Protein AF-A0A532F2C8-F1 (afdb_monomer)

Mean predicted aligned error: 9.11 Å

Nearest PDB structures (foldseek):
  8i9r-assembly1_LG  TM=3.199E-01  e=8.054E+00  Thermochaetoides thermophila DSM 1495

Radius of gyration: 25.63 Å; Cα contacts (8 Å, |Δi|>4): 330; chains: 1; bounding box: 56×30×81 Å

Sequence (241 aa):
MRPSARLCGYMPQCIYCKKIDVQFNGEHVIPEAFGTFGADTMILEGQVCALCNSTLGGRLDQVLARDSWESRLRSQMLAGQGGRHRRDRFRERRVEMRYEDEGRFPECRGARFMMDWQRFFPRLMDQVIVVDEIGIRQSFTLEELPQADTRLFLDRPPGSISIIGTDMAACEALRHAVIQLGARLASDLAPPRVPEAAVRGPSPMRIEGFIDEAIWRAIAKIAFNYLAHISASWVCSASEI

Solvent-accessible surface area (backbone atoms only — not comparable to full-atom values): 14280 Å² total; per-residue (Å²): 135,82,84,84,77,87,68,79,94,73,73,62,49,20,78,81,83,64,48,55,91,65,64,57,37,74,37,59,27,62,54,64,81,81,50,82,56,72,93,71,50,57,57,37,72,60,37,36,29,47,69,57,42,52,48,42,55,70,50,31,44,39,35,53,50,31,33,32,54,61,21,52,56,50,47,62,68,48,69,80,67,66,85,78,67,78,77,65,80,63,45,70,86,24,44,48,36,24,33,32,74,88,38,101,50,65,90,46,44,60,41,48,43,45,74,36,76,91,75,74,40,69,35,71,50,53,30,37,38,37,44,50,98,88,66,54,77,47,76,33,35,77,82,47,48,85,75,50,67,49,76,76,39,43,91,55,62,88,82,35,65,46,60,40,29,92,46,72,68,52,36,52,54,48,51,52,56,44,44,74,49,55,31,75,71,70,92,79,66,68,68,58,77,69,49,67,59,69,57,73,40,97,62,78,58,45,74,47,68,60,86,48,73,62,53,51,50,32,53,50,47,30,55,51,38,45,52,51,45,52,54,54,54,52,58,61,60,63,74,77,114

Secondary structure (DSSP, 8-state):
--------------TTT--SS--EEEEESS-GGG---GGG--EEEEEEEHHHHHHIIIIIHHHHHHSSHHHHHHHHHHTTS-SSSTT-----SSEEEEE-TTSS-GGGTT-EEEEETTTTEEEEPPEEEEE-TT--EEEE-TTTGGGS-GGGTTTPPTTSEEEE-SSHHHHHHHHHHHHHTT----TT-PPP---HHHHHS---EEEEE---HHHHHHHHHHHHHHHHHHHHHHHHHHTT-

Foldseek 3Di:
DDDDDPDDDDFAAAPPPRDGPAAWAWAFLQPCLVPAPVVPGQIDGSRHGPVRRCVCNVAQNCCCCAAWPNVLVSLVVCLPVDDDCLPRHHDPPFKWKAADCPWPCVLRHGFTWDQPSNNSDTATAFWKWAQDPVRDIDIAHLVRLVVDDLVSAAPDDAPRIATDDPDPVSSVSNVVSSVVSVHDYDPPPPHPPCPVCNRPNDIDMDMGGHDDPSNVVSVVSSVVSVVVSVVVVVVVVVVVD

pLDDT: mean 82.13, std 15.09, range [32.5, 97.56]

Structure (mmCIF, N/CA/C/O backbone):
data_AF-A0A532F2C8-F1
#
_entry.id   AF-A0A532F2C8-F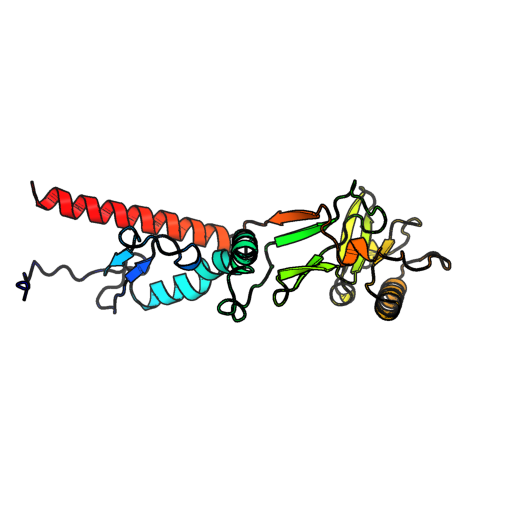1
#
loop_
_atom_site.group_PDB
_atom_site.id
_atom_site.type_symbol
_atom_site.label_atom_id
_atom_site.label_alt_id
_atom_site.label_comp_id
_atom_site.label_asym_id
_atom_site.label_entity_id
_atom_site.label_seq_id
_atom_site.pdbx_PDB_ins_code
_atom_site.Cartn_x
_atom_site.Cartn_y
_atom_site.Cartn_z
_atom_site.occupancy
_atom_site.B_iso_or_equiv
_atom_site.auth_seq_id
_atom_site.auth_comp_id
_atom_site.auth_asym_id
_atom_site.auth_atom_id
_atom_site.pdbx_PDB_model_num
ATOM 1 N N . MET A 1 1 ? -12.236 -5.032 47.663 1.00 35.69 1 MET A N 1
ATOM 2 C CA . MET A 1 1 ? -13.382 -5.657 46.967 1.00 35.69 1 MET A CA 1
ATOM 3 C C . MET A 1 1 ? -14.449 -4.592 46.793 1.00 35.69 1 MET A C 1
ATOM 5 O O . MET A 1 1 ? -14.980 -4.134 47.793 1.00 35.69 1 MET A O 1
ATOM 9 N N . ARG A 1 2 ? -14.678 -4.111 45.565 1.00 32.50 2 ARG A N 1
ATOM 10 C CA . ARG A 1 2 ? -15.779 -3.174 45.293 1.00 32.50 2 ARG A CA 1
ATOM 11 C C . ARG A 1 2 ? -17.091 -3.971 45.190 1.00 32.50 2 ARG A C 1
ATOM 13 O O . ARG A 1 2 ? -17.054 -5.062 44.619 1.00 32.50 2 ARG A O 1
ATOM 20 N N . PRO A 1 3 ? -18.212 -3.484 45.746 1.00 40.97 3 PRO A N 1
ATOM 21 C CA . PRO A 1 3 ? -19.479 -4.197 45.688 1.00 40.97 3 PRO A CA 1
ATOM 22 C C . PRO A 1 3 ? -20.023 -4.210 44.256 1.00 40.97 3 PRO A C 1
ATOM 24 O O . PRO A 1 3 ? -20.074 -3.183 43.585 1.00 40.97 3 PRO A O 1
ATOM 27 N N . SER A 1 4 ? -20.431 -5.396 43.804 1.00 42.09 4 SER A N 1
ATOM 28 C CA . SER A 1 4 ? -21.178 -5.607 42.565 1.00 42.09 4 SER A CA 1
ATOM 29 C C . SER A 1 4 ? -22.599 -5.077 42.757 1.00 42.09 4 SER A C 1
ATOM 31 O O . SER A 1 4 ? -23.451 -5.740 43.350 1.00 42.09 4 SER A O 1
ATOM 33 N N . ALA A 1 5 ? -22.846 -3.860 42.277 1.00 47.41 5 ALA A N 1
ATOM 34 C CA . ALA A 1 5 ? -24.194 -3.359 42.075 1.00 47.41 5 ALA A CA 1
ATOM 35 C C . ALA A 1 5 ? -24.816 -4.131 40.901 1.00 47.41 5 ALA A C 1
ATOM 37 O O . ALA A 1 5 ? -24.464 -3.918 39.742 1.00 47.41 5 ALA A O 1
ATOM 38 N N . ARG A 1 6 ? -25.727 -5.065 41.200 1.00 48.66 6 ARG A N 1
ATOM 39 C CA . ARG A 1 6 ? -26.644 -5.622 40.199 1.00 48.66 6 ARG A CA 1
ATOM 40 C C . ARG A 1 6 ? -27.676 -4.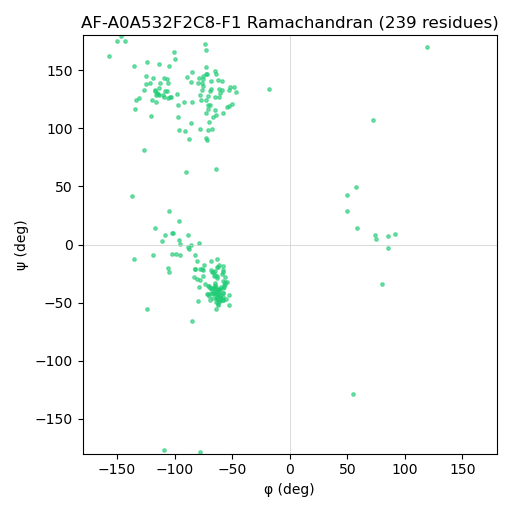547 39.872 1.00 48.66 6 ARG A C 1
ATOM 42 O O . ARG A 1 6 ? -28.685 -4.428 40.560 1.00 48.66 6 ARG A O 1
ATOM 49 N N . LEU A 1 7 ? -27.382 -3.742 38.859 1.00 48.84 7 LEU A N 1
ATOM 50 C CA . LEU A 1 7 ? -28.340 -2.824 38.256 1.00 48.84 7 LEU A CA 1
ATOM 51 C C . LEU A 1 7 ? -29.163 -3.560 37.187 1.00 48.84 7 LEU A C 1
ATOM 53 O O . LEU A 1 7 ? -28.692 -4.514 36.573 1.00 48.84 7 LEU A O 1
ATOM 57 N N . CYS A 1 8 ? -30.412 -3.113 37.058 1.00 45.56 8 CYS A N 1
ATOM 58 C CA . CYS A 1 8 ? -31.464 -3.470 36.104 1.00 45.56 8 CYS A CA 1
ATOM 59 C C . CYS A 1 8 ? -30.992 -4.184 34.820 1.00 45.56 8 CYS A C 1
ATOM 61 O O . CYS A 1 8 ? -30.050 -3.733 34.177 1.00 45.56 8 CYS A O 1
ATOM 63 N N . GLY A 1 9 ? -31.683 -5.268 34.441 1.00 53.62 9 GLY A N 1
ATOM 64 C CA . GLY A 1 9 ? -31.320 -6.227 33.386 1.00 53.62 9 GLY A CA 1
ATOM 65 C C . GLY A 1 9 ? -31.261 -5.676 31.959 1.00 53.62 9 GLY A C 1
ATOM 66 O O . GLY A 1 9 ? -32.020 -6.100 31.093 1.00 53.62 9 GLY A O 1
ATOM 67 N N . TYR A 1 10 ? -30.335 -4.761 31.696 1.00 69.25 10 TYR A N 1
ATOM 68 C CA . TYR A 1 10 ? -29.933 -4.386 30.354 1.00 69.25 10 TYR A CA 1
ATOM 69 C C . TYR A 1 10 ? -28.856 -5.366 29.894 1.00 69.25 10 TYR A C 1
ATOM 71 O O . TYR A 1 10 ? -27.713 -5.321 30.351 1.00 69.25 10 TYR A O 1
ATOM 79 N N . MET A 1 11 ? -29.228 -6.293 29.013 1.00 77.06 11 MET A N 1
ATOM 80 C CA . MET A 1 11 ? -28.236 -7.130 28.348 1.00 77.06 11 MET A CA 1
ATOM 81 C C . MET A 1 11 ? -27.446 -6.241 27.381 1.00 77.06 11 MET A C 1
ATOM 83 O O . MET A 1 11 ? -28.058 -5.653 26.485 1.00 77.06 11 MET A O 1
ATOM 87 N N . PRO A 1 12 ? -26.115 -6.116 27.534 1.00 85.56 12 PRO A N 1
ATOM 88 C CA . PRO A 1 12 ? -25.322 -5.293 26.637 1.00 85.56 12 PRO A CA 1
ATOM 89 C C . PRO A 1 12 ? -25.485 -5.793 25.199 1.00 85.56 12 PRO A C 1
ATOM 91 O O . PRO A 1 12 ? -25.415 -6.992 24.915 1.00 85.56 12 PRO A O 1
ATOM 94 N N . GLN A 1 13 ? -25.725 -4.852 24.289 1.00 93.69 13 GLN A N 1
ATOM 95 C CA . GLN A 1 13 ? -25.885 -5.106 22.865 1.00 93.69 13 GLN A CA 1
ATOM 96 C C . GLN A 1 13 ? -24.658 -4.581 22.123 1.00 93.69 13 GLN A C 1
ATOM 98 O O . GLN A 1 13 ? -24.244 -3.440 22.316 1.00 93.69 13 GLN A O 1
ATOM 103 N N . CYS A 1 14 ? -24.095 -5.392 21.228 1.00 95.56 14 CYS A N 1
ATOM 104 C CA . CYS A 1 14 ? -22.964 -4.962 20.414 1.00 95.56 14 CYS A CA 1
ATOM 105 C C . CYS A 1 14 ? -23.356 -3.814 19.471 1.00 95.56 14 CYS A C 1
ATOM 107 O O . CYS A 1 14 ? -24.254 -3.972 18.643 1.00 95.56 14 CYS A O 1
ATOM 109 N N . ILE A 1 15 ? -22.616 -2.702 19.495 1.00 95.62 15 ILE A N 1
ATOM 110 C CA . ILE A 1 15 ? -22.935 -1.508 18.689 1.00 95.62 15 ILE A CA 1
ATOM 111 C C . ILE A 1 15 ? -22.841 -1.742 17.172 1.00 95.62 15 ILE A C 1
ATOM 113 O O . ILE A 1 15 ? -23.563 -1.086 16.422 1.00 95.62 15 ILE A O 1
ATOM 117 N N . TYR A 1 16 ? -22.029 -2.709 16.730 1.00 95.69 16 TYR A N 1
ATOM 118 C CA . TYR A 1 16 ? -21.872 -3.091 15.321 1.00 95.69 16 TYR A CA 1
ATOM 119 C C . TYR A 1 16 ? -22.917 -4.103 14.839 1.00 95.69 16 TYR A C 1
ATOM 121 O O . TYR A 1 16 ? -23.741 -3.787 13.987 1.00 95.69 16 TYR A O 1
ATOM 129 N N . CYS A 1 17 ? -22.900 -5.331 15.372 1.00 96.44 17 CYS A N 1
ATOM 130 C CA . CYS A 1 17 ? -23.773 -6.406 14.884 1.00 96.44 17 CYS A CA 1
ATOM 131 C C . CYS A 1 17 ? -25.160 -6.449 15.538 1.00 96.44 17 CYS A C 1
ATOM 133 O O . CYS A 1 17 ? -25.968 -7.296 15.168 1.00 96.44 17 CYS A O 1
ATOM 135 N N . LYS A 1 18 ? -25.424 -5.587 16.530 1.00 96.06 18 LYS A N 1
ATOM 136 C CA . LYS A 1 18 ? -26.688 -5.508 17.280 1.00 96.06 18 LYS A CA 1
ATOM 137 C C . LYS A 1 18 ? -27.099 -6.805 17.995 1.00 96.06 18 LYS A C 1
ATOM 139 O O . LYS A 1 18 ? -28.230 -6.922 18.459 1.00 96.06 18 LYS A O 1
ATOM 144 N N . LYS A 1 19 ? -26.192 -7.776 18.134 1.00 95.31 19 LYS A N 1
ATOM 145 C CA . LYS A 1 19 ? -26.442 -9.008 18.894 1.00 95.31 19 LYS A CA 1
ATOM 146 C C . LYS A 1 19 ? -26.313 -8.759 20.396 1.00 95.31 19 LYS A C 1
ATOM 148 O O . LYS A 1 19 ? -25.442 -8.000 20.828 1.00 95.31 19 LYS A O 1
ATOM 153 N N . ILE A 1 20 ? -27.180 -9.427 21.145 1.00 92.88 20 ILE A N 1
ATOM 154 C CA . ILE A 1 20 ? -27.117 -9.608 22.599 1.00 92.88 20 ILE A CA 1
ATOM 155 C C . ILE A 1 20 ? -26.554 -11.005 22.900 1.00 92.88 20 ILE A C 1
ATOM 157 O O . ILE A 1 20 ? -26.488 -11.832 21.992 1.00 92.88 20 ILE A O 1
ATOM 161 N N . ASP A 1 21 ? -26.155 -11.255 24.148 1.00 91.44 21 ASP A N 1
ATOM 162 C CA . ASP A 1 21 ? -25.618 -12.552 24.604 1.00 91.44 21 ASP A CA 1
ATOM 163 C C . ASP A 1 21 ? -24.384 -13.028 23.812 1.00 91.44 21 ASP A C 1
ATOM 165 O O . ASP A 1 21 ? -24.294 -14.134 23.283 1.00 91.44 21 ASP A O 1
ATOM 169 N N . VAL A 1 22 ? -23.418 -12.123 23.673 1.00 94.12 22 VAL A N 1
ATOM 170 C CA . VAL A 1 22 ? -22.142 -12.366 22.996 1.00 94.12 22 VAL A CA 1
ATOM 171 C C . VAL A 1 22 ? -20.993 -12.044 23.940 1.00 94.12 22 VAL A C 1
ATOM 173 O O . VAL A 1 22 ? -21.139 -11.254 24.870 1.00 94.12 22 VAL A O 1
ATOM 176 N N . GLN A 1 23 ? -19.821 -12.624 23.690 1.00 95.25 23 GLN A N 1
ATOM 177 C CA . GLN A 1 23 ? -18.620 -12.262 24.436 1.00 95.25 23 GLN A CA 1
ATOM 178 C C . GLN A 1 23 ? -18.151 -10.861 24.025 1.00 95.25 23 GLN A C 1
ATOM 180 O O . GLN A 1 23 ? -17.955 -10.597 22.837 1.00 95.25 23 GLN A O 1
ATOM 185 N N . PHE A 1 24 ? -17.937 -9.984 25.003 1.00 94.50 24 PHE A N 1
ATOM 186 C CA . PHE A 1 24 ? -17.407 -8.633 24.807 1.00 94.50 24 PHE A CA 1
ATOM 187 C C . PHE A 1 24 ? -15.941 -8.534 25.234 1.00 94.50 24 PHE A C 1
ATOM 189 O O . PHE A 1 24 ? -15.476 -9.293 26.085 1.00 94.50 24 PHE A O 1
ATOM 196 N N . ASN A 1 25 ? -15.216 -7.588 24.641 1.00 93.50 25 ASN A N 1
ATOM 197 C CA . ASN A 1 25 ? -13.861 -7.203 25.029 1.00 93.50 25 ASN A CA 1
ATOM 198 C C . ASN A 1 25 ? -13.653 -5.692 24.799 1.00 93.50 25 ASN A C 1
ATOM 200 O O . ASN A 1 25 ? -14.575 -4.994 24.378 1.00 93.50 25 ASN A O 1
ATOM 204 N N . GLY A 1 26 ? -12.462 -5.181 25.124 1.00 92.56 26 GLY A N 1
ATOM 205 C CA . GLY A 1 26 ? -12.096 -3.789 24.861 1.00 92.56 26 GLY A CA 1
ATOM 206 C C . GLY A 1 26 ? -11.742 -3.574 23.391 1.00 92.56 26 GLY A C 1
ATOM 207 O O . GLY A 1 26 ? -10.862 -4.253 22.863 1.00 92.56 26 GLY A O 1
ATOM 208 N N . GLU A 1 27 ? -12.422 -2.636 22.737 1.00 95.31 27 GLU A N 1
ATOM 209 C CA . GLU A 1 27 ? -12.099 -2.176 21.382 1.00 95.31 27 GLU A CA 1
ATOM 210 C C . GLU A 1 27 ? -11.465 -0.785 21.445 1.00 95.31 27 GLU A C 1
ATOM 212 O O . GLU A 1 27 ? -12.010 0.117 22.080 1.00 95.31 27 GLU A O 1
ATOM 217 N N . HIS A 1 28 ? -10.346 -0.582 20.756 1.00 95.12 28 HIS A N 1
ATOM 218 C CA . HIS A 1 28 ? -9.721 0.734 20.695 1.00 95.12 28 HIS A CA 1
ATOM 219 C C . HIS A 1 28 ? -10.495 1.673 19.761 1.00 95.12 28 HIS A C 1
ATOM 221 O O . HIS A 1 28 ? -10.870 1.315 18.638 1.00 95.12 28 HIS A O 1
ATOM 227 N N . VAL A 1 29 ? -10.695 2.919 20.196 1.00 95.62 29 VAL A N 1
ATOM 228 C CA . VAL A 1 29 ? -11.283 3.952 19.334 1.00 95.62 29 VAL A CA 1
ATOM 229 C C . VAL A 1 29 ? -10.355 4.244 18.158 1.00 95.62 29 VAL A C 1
ATOM 231 O O . VAL A 1 29 ? -10.746 4.084 17.001 1.00 95.62 29 VAL A O 1
ATOM 234 N N . ILE A 1 30 ? -9.110 4.601 18.467 1.00 94.12 30 ILE A N 1
ATOM 235 C CA . ILE A 1 30 ? -8.025 4.774 17.502 1.00 94.12 30 ILE A CA 1
ATOM 236 C C . ILE A 1 30 ? -7.198 3.484 17.509 1.00 94.12 30 ILE A C 1
ATOM 238 O O . ILE A 1 30 ? -6.816 3.053 18.595 1.00 94.12 30 ILE A O 1
ATOM 242 N N . PRO A 1 31 ? -6.907 2.860 16.352 1.00 92.25 31 PRO A N 1
ATOM 243 C CA . PRO A 1 31 ? -6.105 1.644 16.295 1.00 92.25 31 PRO A CA 1
ATOM 244 C C . PRO A 1 31 ? -4.813 1.762 17.106 1.00 92.25 31 PRO A C 1
ATOM 246 O O . PRO A 1 31 ? -4.075 2.732 16.954 1.00 92.25 31 PRO A O 1
ATOM 249 N N . GLU A 1 32 ? -4.485 0.730 17.885 1.00 88.88 32 GLU A N 1
ATOM 250 C CA . GLU A 1 32 ? -3.244 0.666 18.680 1.00 88.88 32 GLU A CA 1
ATOM 251 C C . GLU A 1 32 ? -1.981 0.795 17.803 1.00 88.88 32 GLU A C 1
ATOM 253 O O . GLU A 1 32 ? -0.915 1.218 18.246 1.00 88.88 32 GLU A O 1
ATOM 258 N N . ALA A 1 33 ? -2.102 0.497 16.506 1.00 84.31 33 ALA A N 1
ATOM 259 C CA . ALA A 1 33 ? -1.053 0.743 15.525 1.00 84.31 33 ALA A CA 1
ATOM 260 C C . ALA A 1 33 ? -0.680 2.230 15.371 1.00 84.31 33 ALA A C 1
ATOM 262 O O . ALA A 1 33 ? 0.399 2.524 14.865 1.00 84.31 33 ALA A O 1
ATOM 263 N N . PHE A 1 34 ? -1.503 3.175 15.815 1.00 86.56 34 PHE A N 1
ATOM 264 C CA . PHE A 1 34 ? -1.121 4.588 15.883 1.00 86.56 34 PHE A CA 1
ATOM 265 C C . PHE A 1 34 ? -0.451 4.976 17.205 1.00 86.56 34 PHE A C 1
ATOM 267 O O . PHE A 1 34 ? 0.019 6.101 17.343 1.00 86.56 34 PHE A O 1
ATOM 274 N N . GLY A 1 35 ? -0.330 4.029 18.134 1.00 83.19 35 GLY A N 1
ATOM 275 C CA . GLY A 1 35 ? 0.266 4.213 19.448 1.00 83.19 35 GLY A CA 1
ATOM 276 C C . GLY A 1 35 ? -0.728 3.934 20.569 1.00 83.19 35 GLY A C 1
ATOM 277 O O . GLY A 1 35 ? -1.928 3.770 20.350 1.00 83.19 35 GLY A O 1
ATOM 278 N N . THR A 1 36 ? -0.197 3.886 21.786 1.00 82.00 36 THR A N 1
ATOM 279 C CA . THR A 1 36 ? -0.983 3.909 23.019 1.00 82.00 36 THR A CA 1
ATOM 280 C C . THR A 1 36 ? -0.815 5.275 23.669 1.00 82.00 36 THR A C 1
ATOM 282 O O . THR A 1 36 ? 0.268 5.860 23.645 1.00 82.00 36 THR A O 1
ATOM 285 N N . PHE A 1 37 ? -1.889 5.793 24.257 1.00 87.44 37 PHE A N 1
ATOM 286 C CA . PHE A 1 37 ? -1.922 7.122 24.875 1.00 87.44 37 PHE A CA 1
ATOM 287 C C . PHE A 1 37 ? -1.894 7.021 26.405 1.00 87.44 37 PHE A C 1
ATOM 289 O O . PHE A 1 37 ? -2.446 7.855 27.113 1.00 87.44 37 PHE A O 1
ATOM 296 N N . GLY A 1 38 ? -1.278 5.959 26.939 1.00 87.88 38 GLY A N 1
ATOM 297 C CA . GLY A 1 38 ? -1.260 5.688 28.375 1.00 87.88 38 GLY A CA 1
ATOM 298 C C . GLY A 1 38 ? -2.676 5.628 28.953 1.00 87.88 38 GLY A C 1
ATOM 299 O O . GLY A 1 38 ? -3.530 4.917 28.419 1.00 87.88 38 GLY A O 1
ATOM 300 N N . ALA A 1 39 ? -2.913 6.392 30.023 1.00 84.00 39 ALA A N 1
ATOM 301 C CA . ALA A 1 39 ? -4.216 6.494 30.683 1.00 84.00 39 ALA A CA 1
ATOM 302 C C . ALA A 1 39 ? -5.304 7.132 29.799 1.00 84.00 39 ALA A C 1
ATOM 304 O O . ALA A 1 39 ? -6.480 6.852 30.004 1.00 84.00 39 ALA A O 1
ATOM 305 N N . ASP A 1 40 ? -4.916 7.912 28.786 1.00 87.94 40 ASP A N 1
ATOM 306 C CA . ASP A 1 40 ? -5.834 8.600 27.870 1.00 87.94 40 ASP A CA 1
ATOM 307 C C . ASP A 1 40 ? -6.211 7.733 26.654 1.00 87.94 40 ASP A C 1
ATOM 309 O O . ASP A 1 40 ? -6.833 8.197 25.695 1.00 87.94 40 ASP A O 1
ATOM 313 N N . THR A 1 41 ? -5.823 6.452 26.653 1.00 91.19 41 THR A N 1
ATOM 314 C CA . THR A 1 41 ? -6.183 5.525 25.577 1.00 91.19 41 THR A CA 1
ATOM 315 C C . THR A 1 41 ? -7.690 5.279 25.596 1.00 91.19 41 THR A C 1
ATOM 317 O O . THR A 1 41 ? -8.216 4.602 26.476 1.00 91.19 41 THR A O 1
ATOM 320 N N . MET A 1 42 ? -8.391 5.805 24.592 1.00 94.19 42 MET A N 1
ATOM 321 C CA . MET A 1 42 ? -9.838 5.647 24.467 1.00 94.19 42 MET A CA 1
ATOM 322 C C . MET A 1 42 ? -10.200 4.216 24.057 1.00 94.19 42 MET A C 1
ATOM 324 O O . MET A 1 42 ? -9.929 3.779 22.931 1.00 94.19 42 MET A O 1
ATOM 328 N N . ILE A 1 43 ? -10.852 3.502 24.972 1.00 94.12 43 ILE A N 1
ATOM 329 C CA . ILE A 1 43 ? -11.304 2.122 24.792 1.00 94.12 43 ILE A CA 1
ATOM 330 C C . ILE A 1 43 ? -12.824 2.067 24.979 1.00 94.12 43 ILE A C 1
ATOM 332 O O . ILE A 1 43 ? -13.395 2.715 25.856 1.00 94.12 43 ILE A O 1
ATOM 336 N N . LEU A 1 44 ? -13.491 1.295 24.127 1.00 93.75 44 LEU A N 1
ATOM 337 C CA . LEU A 1 44 ? -14.892 0.921 24.268 1.00 93.75 44 LEU A CA 1
ATOM 338 C C . LEU A 1 44 ? -14.977 -0.386 25.060 1.00 93.75 44 LEU A C 1
ATOM 340 O O . LEU A 1 44 ? -14.813 -1.474 24.502 1.00 93.75 44 LEU A O 1
ATOM 344 N N . GLU A 1 45 ? -15.228 -0.288 26.363 1.00 92.25 45 GLU A N 1
ATOM 345 C CA . GLU A 1 45 ? -15.361 -1.453 27.240 1.00 92.25 45 GLU A CA 1
ATOM 346 C C . GLU A 1 45 ? -16.787 -2.016 27.199 1.00 92.25 45 GLU A C 1
ATOM 348 O O . GLU A 1 45 ? -17.758 -1.317 27.479 1.00 92.25 45 GLU A O 1
ATOM 353 N N . GLY A 1 46 ? -16.936 -3.294 26.836 1.00 90.69 46 GLY A N 1
ATOM 354 C CA . GLY A 1 46 ? -18.235 -3.975 26.908 1.00 90.69 46 GLY A CA 1
ATOM 355 C C . GLY A 1 46 ? -19.252 -3.577 25.829 1.00 90.69 46 GLY A C 1
ATOM 356 O O . GLY A 1 46 ? -20.402 -3.998 25.901 1.00 90.69 46 GLY A O 1
ATOM 357 N N . GLN A 1 47 ? -18.856 -2.786 24.824 1.00 93.62 47 GLN A N 1
ATOM 358 C CA . GLN A 1 47 ? -19.759 -2.288 23.771 1.00 93.62 47 GLN A CA 1
ATOM 359 C C . GLN A 1 47 ? -19.596 -2.998 22.425 1.00 93.62 47 GLN A C 1
ATOM 361 O O . GLN A 1 47 ? -20.510 -3.007 21.595 1.00 93.62 47 GLN A O 1
ATOM 366 N N . VAL A 1 48 ? -18.427 -3.593 22.187 1.00 95.31 48 VAL A N 1
ATOM 367 C CA . VAL A 1 48 ? -18.095 -4.298 20.948 1.00 95.31 48 VAL A CA 1
ATOM 368 C C . VAL A 1 48 ? -17.858 -5.766 21.277 1.00 95.31 48 VAL A C 1
ATOM 370 O O . VAL A 1 48 ? -17.105 -6.099 22.191 1.00 95.31 48 VAL A O 1
ATOM 373 N N . CYS A 1 49 ? -18.529 -6.665 20.557 1.00 96.81 49 CYS A N 1
ATOM 374 C CA . CYS A 1 49 ? -18.312 -8.092 20.760 1.00 96.81 49 CYS A CA 1
ATOM 375 C C . CYS A 1 49 ? -16.956 -8.530 20.191 1.00 96.81 49 CYS A C 1
ATOM 377 O O . CYS A 1 49 ? -16.473 -7.969 19.205 1.00 96.81 49 CYS A O 1
ATOM 379 N N . ALA A 1 50 ? -16.379 -9.587 20.762 1.00 96.62 50 ALA A N 1
ATOM 380 C CA . ALA A 1 50 ? -15.061 -10.100 20.398 1.00 96.62 50 ALA A CA 1
ATOM 381 C C . ALA A 1 50 ? -14.949 -10.461 18.904 1.00 96.62 50 ALA A C 1
ATOM 383 O O . ALA A 1 50 ? -13.907 -10.241 18.288 1.00 96.62 50 ALA A O 1
ATOM 384 N N . LEU A 1 51 ? -16.034 -10.957 18.293 1.00 96.94 51 LEU A N 1
ATOM 385 C CA . LEU A 1 51 ? -16.080 -11.268 16.861 1.00 96.94 51 LEU A CA 1
ATOM 386 C C . LEU A 1 51 ? -15.983 -10.005 15.988 1.00 96.94 51 LEU A C 1
ATOM 388 O O . LEU A 1 51 ? -15.228 -9.981 15.012 1.00 96.94 51 LEU A O 1
ATOM 392 N N . CYS A 1 52 ? -16.742 -8.958 16.329 1.00 96.56 52 CYS A N 1
ATOM 393 C CA . CYS A 1 52 ? -16.671 -7.680 15.624 1.00 96.56 52 CYS A CA 1
ATOM 394 C C . CYS A 1 52 ? -15.292 -7.049 15.811 1.00 96.56 52 CYS A C 1
ATOM 396 O O . CYS A 1 52 ? -14.665 -6.735 14.807 1.00 96.56 52 CYS A O 1
ATOM 398 N N . ASN A 1 53 ? -14.791 -6.959 17.046 1.00 95.81 53 ASN A N 1
ATOM 399 C CA . ASN A 1 53 ? -13.451 -6.447 17.350 1.00 95.81 53 ASN A CA 1
ATOM 400 C C . ASN A 1 53 ? -12.375 -7.168 16.517 1.00 95.81 53 ASN A C 1
ATOM 402 O O . ASN A 1 53 ? -11.648 -6.539 15.751 1.00 95.81 53 ASN A O 1
ATOM 406 N N . SER A 1 54 ? -12.361 -8.506 16.534 1.00 94.50 54 SER A N 1
ATOM 407 C CA . SER A 1 54 ? -11.417 -9.296 15.732 1.00 94.50 54 SER A CA 1
ATOM 408 C C . SER A 1 54 ? -11.506 -8.987 14.231 1.00 94.50 54 SER A C 1
ATOM 410 O O . SER A 1 54 ? -10.483 -8.921 13.548 1.00 94.50 54 SER A O 1
ATOM 412 N N . THR A 1 55 ? -12.712 -8.738 13.714 1.00 94.56 55 THR A N 1
ATOM 413 C CA . THR A 1 55 ? -12.918 -8.353 12.310 1.00 94.56 55 THR A CA 1
ATOM 414 C C . THR A 1 55 ? -12.397 -6.944 12.019 1.00 94.56 55 THR A C 1
ATOM 416 O O . THR A 1 55 ? -11.737 -6.743 10.998 1.00 94.56 55 THR A O 1
ATOM 419 N N . LEU A 1 56 ? -12.674 -5.975 12.898 1.00 94.25 56 LEU A N 1
ATOM 420 C CA . LEU A 1 56 ? -12.212 -4.591 12.768 1.00 94.25 56 LEU A CA 1
ATOM 421 C C . LEU A 1 56 ? -10.679 -4.542 12.803 1.00 94.25 56 LEU A C 1
ATOM 423 O O . LEU A 1 56 ? -10.065 -4.070 11.846 1.00 94.25 56 LEU A O 1
ATOM 427 N N . GLY A 1 57 ? -10.068 -5.147 13.823 1.00 91.06 57 GLY A N 1
ATOM 428 C CA . GLY A 1 57 ? -8.617 -5.226 13.978 1.00 91.06 57 GLY A CA 1
ATOM 429 C C . GLY A 1 57 ? -7.933 -6.030 12.868 1.00 91.06 57 GLY A C 1
ATOM 430 O O . GLY A 1 57 ? -6.879 -5.652 12.360 1.00 91.06 57 GLY A O 1
ATOM 431 N N . GLY A 1 58 ? -8.537 -7.144 12.448 1.00 88.56 58 GLY A N 1
ATOM 432 C CA . GLY A 1 58 ? -7.976 -8.042 11.439 1.00 88.56 58 GLY A CA 1
ATOM 433 C C . GLY A 1 58 ? -8.066 -7.526 10.003 1.00 88.56 58 GLY A C 1
ATOM 434 O O . GLY A 1 58 ? -7.301 -7.984 9.155 1.00 88.56 58 GLY A O 1
ATOM 435 N N . ARG A 1 59 ? -8.990 -6.601 9.712 1.00 89.88 59 ARG A N 1
ATOM 436 C CA . ARG A 1 59 ? -9.245 -6.123 8.343 1.00 89.88 59 ARG A CA 1
ATOM 437 C C . ARG A 1 59 ? -9.121 -4.616 8.198 1.00 89.88 59 ARG A C 1
ATOM 439 O O . ARG A 1 59 ? -8.371 -4.182 7.336 1.00 89.88 59 ARG A O 1
ATOM 446 N N . LEU A 1 60 ? -9.856 -3.832 8.983 1.00 92.12 60 LEU A N 1
ATOM 447 C CA . LEU A 1 60 ? -9.931 -2.380 8.790 1.00 92.12 60 LEU A CA 1
ATOM 448 C C . LEU A 1 60 ? -8.710 -1.674 9.372 1.00 92.12 60 LEU A C 1
ATOM 450 O O . LEU A 1 60 ? -8.052 -0.913 8.670 1.00 92.12 60 LEU A O 1
ATOM 454 N N . ASP A 1 61 ? -8.348 -1.989 10.612 1.00 91.62 61 ASP A N 1
ATOM 455 C CA . ASP A 1 61 ? -7.207 -1.347 11.266 1.00 91.62 61 ASP A CA 1
ATOM 456 C C . ASP A 1 61 ? -5.891 -1.702 10.553 1.00 91.62 61 ASP A C 1
ATOM 458 O O . ASP A 1 61 ? -4.998 -0.866 10.427 1.00 91.62 61 ASP A O 1
ATOM 462 N N . GLN A 1 62 ? -5.787 -2.918 9.999 1.00 89.69 62 GLN A N 1
ATOM 463 C CA . GLN A 1 62 ? -4.629 -3.331 9.200 1.00 89.69 62 GLN A CA 1
ATOM 464 C C . GLN A 1 62 ? -4.447 -2.522 7.917 1.00 89.69 62 GLN A C 1
ATOM 466 O O 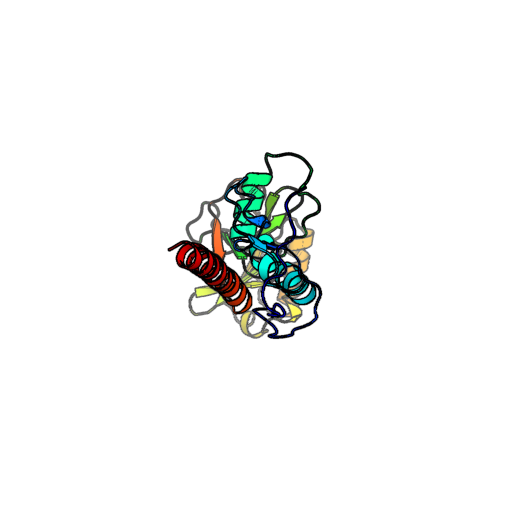. GLN A 1 62 ? -3.306 -2.370 7.486 1.00 89.69 62 GLN A O 1
ATOM 471 N N . VAL A 1 63 ? -5.522 -1.998 7.320 1.00 90.69 63 VAL A N 1
ATOM 472 C CA . VAL A 1 63 ? -5.409 -1.161 6.117 1.00 90.69 63 VAL A CA 1
ATOM 473 C C . VAL A 1 63 ? -4.619 0.102 6.441 1.00 90.69 63 VAL A C 1
ATOM 475 O O . VAL A 1 63 ? -3.657 0.406 5.750 1.00 90.69 63 VAL A O 1
ATOM 478 N N . LEU A 1 64 ? -4.944 0.774 7.543 1.00 88.38 64 LEU A N 1
ATOM 479 C CA . LEU A 1 64 ? -4.227 1.975 7.977 1.00 88.38 64 LEU A CA 1
ATOM 480 C C . LEU A 1 64 ? -2.838 1.668 8.559 1.00 88.38 64 LEU A C 1
ATOM 482 O O . LEU A 1 64 ? -1.899 2.451 8.427 1.00 88.38 64 LEU A O 1
ATOM 486 N N . ALA A 1 65 ? -2.699 0.524 9.229 1.00 86.50 65 ALA A N 1
ATOM 487 C CA . ALA A 1 65 ? -1.464 0.163 9.916 1.00 86.50 65 ALA A CA 1
ATOM 488 C C . ALA A 1 65 ? -0.380 -0.404 8.991 1.00 86.50 65 ALA A C 1
ATOM 490 O O . ALA A 1 65 ? 0.806 -0.304 9.320 1.00 86.50 65 ALA A O 1
ATOM 491 N N . ARG A 1 66 ? -0.772 -1.075 7.896 1.00 84.19 66 ARG A N 1
ATOM 492 C CA . ARG A 1 66 ? 0.145 -1.837 7.032 1.00 84.19 66 ARG A CA 1
ATOM 493 C C . ARG A 1 66 ? -0.034 -1.637 5.523 1.00 84.19 66 ARG A C 1
ATOM 495 O O . ARG A 1 66 ? 0.826 -2.118 4.784 1.00 84.19 66 ARG A O 1
ATOM 502 N N . ASP A 1 67 ? -1.118 -1.011 5.067 1.00 85.00 67 ASP A N 1
ATOM 503 C CA . ASP A 1 67 ? -1.486 -0.904 3.645 1.00 85.00 67 ASP A CA 1
ATOM 504 C C . ASP A 1 67 ? -1.975 0.505 3.266 1.00 85.00 67 ASP A C 1
ATOM 506 O O . ASP A 1 67 ? -2.964 0.682 2.546 1.00 85.00 67 ASP A O 1
ATOM 510 N N . SER A 1 68 ? -1.276 1.514 3.795 1.00 85.94 68 SER A N 1
ATOM 511 C CA . SER A 1 68 ? -1.513 2.931 3.524 1.00 85.94 68 SER A CA 1
ATOM 512 C C . SER A 1 68 ? -0.230 3.769 3.618 1.00 85.94 68 SER A C 1
ATOM 514 O O . SER A 1 68 ? 0.843 3.292 4.002 1.00 85.94 68 SER A O 1
ATOM 516 N N . TRP A 1 69 ? -0.343 5.054 3.284 1.00 83.44 69 TRP A N 1
ATOM 517 C CA . TRP A 1 69 ? 0.742 6.025 3.426 1.00 83.44 69 TRP A CA 1
ATOM 518 C C . TRP A 1 69 ? 1.188 6.198 4.886 1.00 83.44 69 TRP A C 1
ATOM 520 O O . TRP A 1 69 ? 2.385 6.233 5.180 1.00 83.44 69 TRP A O 1
ATOM 530 N N . GLU A 1 70 ? 0.241 6.228 5.822 1.00 82.12 70 GLU A N 1
ATOM 531 C CA . GLU A 1 70 ? 0.508 6.328 7.258 1.00 82.12 70 GLU A CA 1
ATOM 532 C C . GLU A 1 70 ? 1.355 5.151 7.750 1.00 82.12 70 GLU A C 1
ATOM 534 O O . GLU A 1 70 ? 2.256 5.330 8.572 1.00 82.12 70 GLU A O 1
ATOM 539 N N . SER A 1 71 ? 1.125 3.958 7.190 1.00 79.56 71 SER A N 1
ATOM 540 C CA . SER A 1 71 ? 1.924 2.765 7.481 1.00 79.56 71 SER A CA 1
ATOM 541 C C . SER A 1 71 ? 3.405 2.993 7.169 1.00 79.56 71 SER A C 1
ATOM 543 O O . SER A 1 71 ? 4.284 2.620 7.951 1.00 79.56 71 SER A O 1
ATOM 545 N N . ARG A 1 72 ? 3.692 3.654 6.042 1.00 77.44 72 ARG A N 1
ATOM 546 C 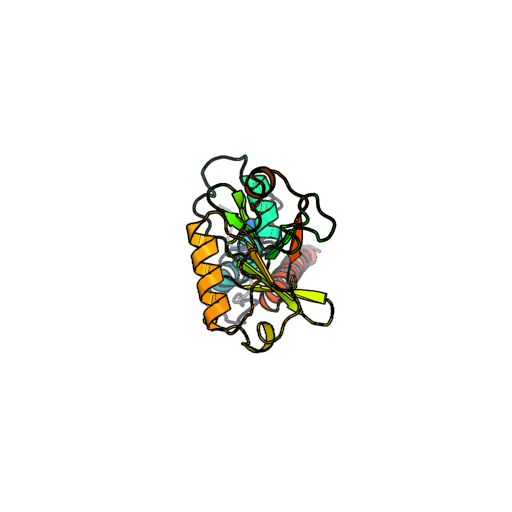CA . ARG A 1 72 ? 5.052 3.989 5.623 1.00 77.44 72 ARG A CA 1
ATOM 547 C C . ARG A 1 72 ? 5.674 5.049 6.529 1.00 77.44 72 ARG A C 1
ATOM 549 O O . ARG A 1 72 ? 6.796 4.841 6.989 1.00 77.44 72 ARG A O 1
ATOM 556 N N . LEU A 1 73 ? 4.968 6.139 6.830 1.00 79.06 73 LEU A N 1
ATOM 557 C CA . LEU A 1 73 ? 5.462 7.164 7.762 1.00 79.06 73 LEU A CA 1
ATOM 558 C C . LEU A 1 73 ? 5.821 6.551 9.119 1.00 79.06 73 LEU A C 1
ATOM 560 O O . LEU A 1 73 ? 6.925 6.746 9.629 1.00 79.06 73 LEU A O 1
ATOM 564 N N . ARG A 1 74 ? 4.925 5.718 9.656 1.00 76.50 74 ARG A N 1
ATOM 565 C CA . ARG A 1 74 ? 5.165 4.959 10.883 1.00 76.50 74 ARG A CA 1
ATOM 566 C C . ARG A 1 74 ? 6.401 4.074 10.755 1.00 76.50 74 ARG A C 1
ATOM 568 O O . ARG A 1 74 ? 7.233 4.059 11.654 1.00 76.50 74 ARG A O 1
ATOM 575 N N . SER A 1 75 ? 6.557 3.355 9.647 1.00 73.44 75 SER A N 1
ATOM 576 C CA . SER A 1 75 ? 7.717 2.484 9.445 1.00 73.44 75 SER A CA 1
ATOM 577 C C . SER A 1 75 ? 9.050 3.239 9.467 1.00 73.44 75 SER A C 1
ATOM 579 O O . SER A 1 75 ? 10.004 2.756 10.069 1.00 73.44 75 SER A O 1
ATOM 581 N N . GLN A 1 76 ? 9.103 4.449 8.901 1.00 72.50 76 GLN A N 1
ATOM 582 C CA . GLN A 1 76 ? 10.297 5.296 8.919 1.00 72.50 76 GLN A CA 1
ATOM 583 C C . GLN A 1 76 ? 10.627 5.769 10.337 1.00 72.50 76 GLN A C 1
ATOM 585 O O . GLN A 1 76 ? 11.784 5.719 10.747 1.00 72.50 76 GLN A O 1
ATOM 590 N N . MET A 1 77 ? 9.611 6.156 11.115 1.00 72.31 77 MET A N 1
ATOM 591 C CA . MET A 1 77 ? 9.788 6.520 12.525 1.00 72.31 77 MET A CA 1
ATOM 592 C C . MET A 1 77 ? 10.256 5.327 13.376 1.00 72.31 77 MET A C 1
ATOM 594 O O . MET A 1 77 ? 11.076 5.486 14.278 1.00 72.31 77 MET A O 1
ATOM 598 N N . LEU A 1 78 ? 9.771 4.118 13.072 1.00 68.31 78 LEU A N 1
ATOM 599 C CA . LEU A 1 78 ? 10.114 2.891 13.799 1.00 68.31 78 LEU A CA 1
ATOM 600 C C . LEU A 1 78 ? 11.439 2.253 13.354 1.00 68.31 78 LEU A C 1
ATOM 602 O O . LEU A 1 78 ? 12.027 1.494 14.127 1.00 68.31 78 LEU A O 1
ATOM 606 N N . ALA A 1 79 ? 11.938 2.548 12.149 1.00 63.69 79 ALA A N 1
ATOM 607 C CA . ALA A 1 79 ? 13.183 1.987 11.615 1.00 63.69 79 ALA A CA 1
ATOM 608 C C . ALA A 1 79 ? 14.409 2.295 12.502 1.00 63.69 79 ALA A C 1
ATOM 610 O O . ALA A 1 79 ? 15.357 1.510 12.534 1.00 63.69 79 ALA A O 1
ATOM 611 N N . GLY A 1 80 ? 14.363 3.379 13.287 1.00 60.50 80 GLY A N 1
ATOM 612 C CA . GLY A 1 80 ? 15.389 3.728 14.275 1.00 60.50 80 GLY A CA 1
ATOM 613 C C . GLY A 1 80 ? 15.274 3.019 15.635 1.00 60.50 80 GLY A C 1
ATOM 614 O O . GLY A 1 80 ? 16.192 3.127 16.440 1.00 60.50 80 GLY A O 1
ATOM 615 N N . GLN A 1 81 ? 14.183 2.293 15.917 1.00 59.47 81 GLN A N 1
ATOM 616 C CA . GLN A 1 81 ? 13.855 1.806 17.272 1.00 59.47 81 GLN A CA 1
ATOM 617 C C . GLN A 1 81 ? 14.164 0.319 17.540 1.00 59.47 81 GLN A C 1
ATOM 619 O O . GLN A 1 81 ? 13.798 -0.207 18.586 1.00 59.47 81 GLN A O 1
ATOM 624 N N . GLY A 1 82 ? 14.879 -0.368 16.643 1.00 48.91 82 GLY A N 1
ATOM 625 C CA . GLY A 1 82 ? 15.449 -1.692 16.922 1.00 48.91 82 GLY A CA 1
ATOM 626 C C . GLY A 1 82 ? 14.445 -2.861 16.992 1.00 48.91 82 GLY A C 1
ATOM 627 O O . GLY A 1 82 ? 13.742 -3.095 17.970 1.00 48.91 82 GLY A O 1
ATOM 628 N N . GLY A 1 83 ? 14.465 -3.711 15.963 1.00 50.97 83 GLY A N 1
ATOM 629 C CA . GLY A 1 83 ? 14.239 -5.161 16.083 1.00 50.97 83 GLY A CA 1
ATOM 630 C C . GLY A 1 83 ? 12.806 -5.708 16.198 1.00 50.97 83 GLY A C 1
ATOM 631 O O . GLY A 1 83 ? 12.559 -6.784 15.653 1.00 50.97 83 GLY A O 1
ATOM 632 N N . ARG A 1 84 ? 11.844 -5.033 16.844 1.00 50.53 84 ARG A N 1
ATOM 633 C CA . ARG A 1 84 ? 10.508 -5.638 17.089 1.00 50.53 84 ARG A CA 1
ATOM 634 C C . ARG A 1 84 ? 9.518 -5.554 15.921 1.00 50.53 84 ARG A C 1
ATOM 636 O O . ARG A 1 84 ? 8.636 -6.403 15.832 1.00 50.53 84 ARG A O 1
ATOM 643 N N . HIS A 1 85 ? 9.707 -4.627 14.983 1.00 53.38 85 HIS A N 1
ATOM 644 C CA . HIS A 1 85 ? 8.773 -4.404 13.865 1.00 53.38 85 HIS A CA 1
ATOM 645 C C . HIS A 1 85 ? 9.140 -5.132 12.562 1.00 53.38 85 HIS A C 1
ATOM 647 O O . HIS A 1 85 ? 8.391 -5.079 11.593 1.00 53.38 85 HIS A O 1
ATOM 653 N N . ARG A 1 86 ? 10.242 -5.901 12.537 1.00 51.53 86 ARG A N 1
ATOM 654 C CA . ARG A 1 86 ? 10.671 -6.687 11.357 1.00 51.53 86 ARG A CA 1
ATOM 655 C C . ARG A 1 86 ? 9.690 -7.789 10.927 1.00 51.53 86 ARG A C 1
ATOM 657 O O . ARG A 1 86 ? 9.873 -8.371 9.864 1.00 51.53 86 ARG A O 1
ATOM 664 N N . ARG A 1 87 ? 8.690 -8.123 11.753 1.00 54.62 87 ARG A N 1
ATOM 665 C CA . ARG A 1 87 ? 7.678 -9.153 11.442 1.00 54.62 87 ARG A CA 1
ATOM 666 C C . ARG A 1 87 ? 6.392 -8.583 10.846 1.00 54.62 87 ARG A C 1
ATOM 668 O O . ARG A 1 87 ? 5.541 -9.365 10.418 1.00 54.62 87 ARG A O 1
ATOM 675 N N . ASP A 1 88 ? 6.227 -7.261 10.836 1.00 62.16 88 ASP A N 1
ATOM 676 C CA . ASP A 1 88 ? 5.052 -6.643 10.235 1.00 62.16 88 ASP A CA 1
ATOM 677 C C . ASP A 1 88 ? 5.126 -6.790 8.710 1.00 62.16 88 ASP A C 1
ATOM 679 O O . ASP A 1 88 ? 6.073 -6.354 8.058 1.00 62.16 88 ASP A O 1
ATOM 683 N N . ARG A 1 89 ? 4.126 -7.468 8.138 1.00 65.50 89 ARG A N 1
ATOM 684 C CA . ARG A 1 89 ? 3.990 -7.642 6.689 1.00 65.50 89 ARG A CA 1
ATOM 685 C C . ARG A 1 89 ? 3.221 -6.458 6.123 1.00 65.50 89 ARG A C 1
ATOM 687 O O . ARG A 1 89 ? 1.993 -6.489 6.080 1.00 65.50 89 ARG A O 1
ATOM 694 N N . PHE A 1 90 ? 3.951 -5.428 5.725 1.00 69.56 90 PHE A N 1
ATOM 695 C CA . PHE A 1 90 ? 3.400 -4.303 4.983 1.00 69.56 90 PHE A CA 1
ATOM 696 C C . PHE A 1 90 ? 3.075 -4.715 3.543 1.00 69.56 90 PHE A C 1
ATOM 698 O O . PHE A 1 90 ? 3.741 -5.574 2.959 1.00 69.56 90 PHE A O 1
ATOM 705 N N . ARG A 1 91 ? 2.021 -4.131 2.976 1.00 69.44 91 ARG A N 1
ATOM 706 C CA . ARG A 1 91 ? 1.624 -4.314 1.575 1.00 69.44 91 ARG A CA 1
ATOM 707 C C . ARG A 1 91 ? 1.323 -2.927 1.032 1.00 69.44 91 ARG A C 1
ATOM 709 O O . ARG A 1 91 ? 0.420 -2.306 1.543 1.00 69.44 91 ARG A O 1
ATOM 716 N N . GLU A 1 92 ? 2.058 -2.420 0.049 1.00 67.50 92 GLU A N 1
ATOM 717 C CA . GLU A 1 92 ? 1.828 -1.063 -0.489 1.00 67.50 92 GLU A CA 1
ATOM 718 C C . GLU A 1 92 ? 0.837 -1.102 -1.653 1.00 67.50 92 GLU A C 1
ATOM 720 O O . GLU A 1 92 ? 1.194 -0.796 -2.784 1.00 67.50 92 GLU A O 1
ATOM 725 N N . ARG A 1 93 ? -0.414 -1.518 -1.425 1.00 79.19 93 ARG A N 1
ATOM 726 C CA . ARG A 1 93 ? -1.400 -1.509 -2.525 1.00 79.19 93 ARG A CA 1
ATOM 727 C C . ARG A 1 93 ? -1.939 -0.110 -2.801 1.00 79.19 93 ARG A C 1
ATOM 729 O O . ARG A 1 93 ? -2.472 0.129 -3.877 1.00 79.19 93 ARG A O 1
ATOM 736 N N . ARG A 1 94 ? -1.822 0.792 -1.824 1.00 85.19 94 ARG A N 1
ATOM 737 C CA . ARG A 1 94 ? -2.382 2.153 -1.849 1.00 85.19 94 ARG A CA 1
ATOM 738 C C . ARG A 1 94 ? -1.329 3.253 -1.806 1.00 85.19 94 ARG A C 1
ATOM 740 O O . ARG A 1 94 ? -1.668 4.397 -1.523 1.00 85.19 94 ARG A O 1
ATOM 747 N N . VAL A 1 95 ? -0.066 2.914 -2.040 1.00 87.12 95 VAL A N 1
ATOM 748 C CA . VAL A 1 95 ? 1.026 3.885 -2.091 1.00 87.12 95 VAL A CA 1
ATOM 749 C C . VAL A 1 95 ? 1.816 3.630 -3.355 1.00 87.12 95 VAL A C 1
ATOM 751 O O . VAL A 1 95 ? 2.290 2.520 -3.581 1.00 87.12 95 VAL A O 1
ATOM 754 N N . GLU A 1 96 ? 1.980 4.668 -4.156 1.00 88.38 96 GLU A N 1
ATOM 755 C CA . GLU A 1 96 ? 2.846 4.647 -5.315 1.00 88.38 96 GLU A CA 1
ATOM 756 C C . GLU A 1 96 ? 3.976 5.657 -5.135 1.00 88.38 96 GLU A C 1
ATOM 758 O O . GLU A 1 96 ? 3.764 6.803 -4.751 1.00 88.38 96 GLU A O 1
ATOM 763 N N . MET A 1 97 ? 5.202 5.217 -5.401 1.00 88.88 97 MET A N 1
ATOM 764 C CA . MET A 1 97 ? 6.388 6.061 -5.375 1.00 88.88 97 MET A CA 1
ATOM 765 C C . MET A 1 97 ? 6.966 6.149 -6.771 1.00 88.88 97 MET A C 1
ATOM 767 O O . MET A 1 97 ? 7.217 5.110 -7.384 1.00 88.88 97 MET A O 1
ATOM 771 N N . ARG A 1 98 ? 7.244 7.362 -7.240 1.00 90.31 98 ARG A N 1
ATOM 772 C CA . ARG A 1 98 ? 7.888 7.598 -8.532 1.00 90.31 98 ARG A CA 1
ATOM 773 C C . ARG A 1 98 ? 8.988 8.645 -8.414 1.00 90.31 98 ARG A C 1
ATOM 775 O O . ARG A 1 98 ? 8.915 9.527 -7.558 1.00 90.31 98 ARG A O 1
ATOM 782 N N . TYR A 1 99 ? 9.989 8.588 -9.289 1.00 88.81 99 TYR A N 1
ATOM 783 C CA . TYR A 1 99 ? 10.858 9.751 -9.485 1.00 88.81 99 TYR A CA 1
ATOM 784 C C . TYR A 1 99 ? 10.051 10.931 -10.011 1.00 88.81 99 TYR A C 1
ATOM 786 O O . TYR A 1 99 ? 9.178 10.766 -10.866 1.00 88.81 99 TYR A O 1
ATOM 794 N N . GLU A 1 100 ? 10.393 12.122 -9.531 1.00 83.56 100 GLU A N 1
ATOM 795 C CA . GLU A 1 100 ? 9.850 13.362 -10.069 1.00 83.56 100 GLU A CA 1
ATOM 796 C C . GLU A 1 100 ? 10.266 13.584 -11.522 1.00 83.56 100 GLU A C 1
ATOM 798 O O . GLU A 1 100 ? 11.378 13.242 -11.938 1.00 83.56 100 GLU A O 1
ATOM 803 N N . ASP A 1 101 ? 9.372 14.209 -12.289 1.00 73.88 101 ASP A N 1
ATOM 804 C CA . ASP A 1 101 ? 9.630 14.476 -13.696 1.00 73.88 101 ASP A CA 1
ATOM 805 C C . ASP A 1 101 ? 10.779 15.474 -13.898 1.00 73.88 101 ASP A C 1
ATOM 807 O O . ASP A 1 101 ? 11.622 15.296 -14.775 1.00 73.88 101 ASP A O 1
ATOM 811 N N . GLU A 1 102 ? 10.899 16.478 -13.039 1.00 74.81 102 GLU A N 1
ATOM 812 C CA . GLU A 1 102 ? 11.961 17.493 -13.107 1.00 74.81 102 GLU A CA 1
ATOM 813 C C . GLU A 1 102 ? 13.145 17.170 -12.179 1.00 74.81 102 GLU A C 1
ATOM 815 O O . GLU A 1 102 ? 13.931 18.040 -11.810 1.00 74.81 102 GLU A O 1
ATOM 820 N N . GLY A 1 103 ? 13.274 15.898 -11.792 1.00 70.00 103 GLY A N 1
ATOM 821 C CA . GLY A 1 103 ? 14.247 15.446 -10.809 1.00 70.00 103 GLY A CA 1
ATOM 822 C C . GLY A 1 103 ? 15.698 15.409 -11.299 1.00 70.00 103 GLY A C 1
ATOM 823 O O . GLY A 1 103 ? 16.021 15.530 -12.480 1.00 70.00 103 GLY A O 1
ATOM 824 N N . ARG A 1 104 ? 16.595 15.139 -10.344 1.00 77.56 104 ARG A N 1
ATOM 825 C CA . ARG A 1 104 ? 18.056 15.024 -10.528 1.00 77.56 104 ARG A CA 1
ATOM 826 C C . ARG A 1 104 ? 18.493 13.963 -11.553 1.00 77.56 104 ARG A C 1
ATOM 828 O O . ARG A 1 104 ? 19.632 14.014 -12.006 1.00 77.56 104 ARG A O 1
ATOM 835 N N . PHE A 1 105 ? 17.621 13.012 -11.885 1.00 81.62 105 PHE A N 1
ATOM 836 C CA . PHE A 1 105 ? 17.907 11.869 -12.757 1.00 81.62 105 PHE A CA 1
ATOM 837 C C . PHE A 1 105 ? 16.881 11.790 -13.902 1.00 81.62 105 PHE A C 1
ATOM 839 O O . PHE A 1 105 ? 15.911 11.033 -13.798 1.00 81.62 105 PHE A O 1
ATOM 846 N N . PRO A 1 106 ? 17.051 12.580 -14.980 1.00 80.81 106 PRO A N 1
ATOM 847 C CA . PRO A 1 106 ? 16.123 12.620 -16.114 1.00 80.81 106 PRO A CA 1
ATOM 848 C C . PRO A 1 106 ? 15.855 11.252 -16.759 1.00 80.81 106 PRO A C 1
ATOM 850 O O . PRO A 1 106 ? 14.751 10.986 -17.224 1.00 80.81 106 PRO A O 1
ATOM 853 N N . GLU A 1 107 ? 16.847 10.368 -16.757 1.00 80.06 107 GLU A N 1
ATOM 854 C CA . GLU A 1 107 ? 16.785 9.003 -17.278 1.00 80.06 107 GLU A CA 1
ATOM 855 C C . GLU A 1 107 ? 15.877 8.075 -16.458 1.00 80.06 107 GLU A C 1
ATOM 857 O O . GLU A 1 107 ? 15.383 7.079 -16.980 1.00 80.06 107 GLU A O 1
ATOM 862 N N . CYS A 1 108 ? 15.623 8.414 -15.191 1.00 84.75 108 CYS A N 1
ATOM 863 C CA . CYS A 1 108 ? 14.735 7.665 -14.300 1.00 84.75 108 CYS A CA 1
ATOM 864 C C . CYS A 1 108 ? 13.354 8.316 -14.164 1.00 84.75 108 CYS A C 1
ATOM 866 O O . CYS A 1 108 ? 12.567 7.923 -13.303 1.00 84.75 108 CYS A O 1
ATOM 868 N N . ARG A 1 109 ? 13.051 9.324 -14.985 1.00 86.75 109 ARG A N 1
ATOM 869 C CA . ARG A 1 109 ? 11.799 10.080 -14.942 1.00 86.75 109 ARG A CA 1
ATOM 870 C C . ARG A 1 109 ? 10.573 9.157 -14.931 1.00 86.75 109 ARG A C 1
ATOM 872 O O . ARG A 1 109 ? 10.361 8.385 -15.864 1.00 86.75 109 ARG A O 1
ATOM 879 N N . GLY A 1 110 ? 9.749 9.275 -13.888 1.00 86.94 110 GLY A N 1
ATOM 880 C CA . GLY A 1 110 ? 8.526 8.489 -13.723 1.00 86.94 110 GLY A CA 1
ATOM 881 C C . GLY A 1 110 ? 8.734 7.028 -13.311 1.00 86.94 110 GLY A C 1
ATOM 882 O O . GLY A 1 110 ? 7.748 6.296 -13.229 1.00 86.94 110 GLY A O 1
ATOM 883 N N . ALA A 1 111 ? 9.967 6.587 -13.035 1.00 90.50 111 ALA A N 1
ATOM 884 C CA . ALA A 1 111 ? 10.218 5.210 -12.621 1.00 90.50 111 ALA A CA 1
ATOM 885 C C . ALA A 1 111 ? 9.645 4.932 -11.234 1.00 90.50 111 ALA A C 1
ATOM 887 O O . ALA A 1 111 ? 9.848 5.716 -10.303 1.00 90.50 111 ALA A O 1
ATOM 888 N N . ARG A 1 112 ? 8.954 3.797 -11.107 1.00 91.81 112 ARG A N 1
ATOM 889 C CA . ARG A 1 112 ? 8.365 3.306 -9.864 1.00 91.81 112 ARG A CA 1
ATOM 890 C C . ARG A 1 112 ? 9.406 2.733 -8.916 1.00 91.81 112 ARG A C 1
ATOM 892 O O . ARG A 1 112 ? 10.349 2.054 -9.330 1.00 91.81 112 ARG A O 1
ATOM 899 N N . PHE A 1 113 ? 9.160 2.934 -7.631 1.00 88.81 113 PHE A N 1
ATOM 900 C CA . PHE A 1 113 ? 9.870 2.263 -6.552 1.00 88.81 113 PHE A CA 1
ATOM 901 C C . PHE A 1 113 ? 8.939 1.329 -5.794 1.00 88.81 113 PHE A C 1
ATOM 903 O O . PHE A 1 113 ? 7.734 1.560 -5.702 1.00 88.81 113 PHE A O 1
ATOM 910 N N . MET A 1 114 ? 9.543 0.331 -5.163 1.00 85.94 114 MET A N 1
ATOM 911 C CA . MET A 1 114 ? 8.915 -0.500 -4.146 1.00 85.94 114 MET A CA 1
ATOM 912 C C . MET A 1 114 ? 9.678 -0.342 -2.836 1.00 85.94 114 MET A C 1
ATOM 914 O O . MET A 1 114 ? 10.903 -0.234 -2.844 1.00 85.94 114 MET A O 1
ATOM 918 N N . MET A 1 115 ? 8.995 -0.336 -1.696 1.00 81.50 115 MET A N 1
ATOM 919 C CA . ME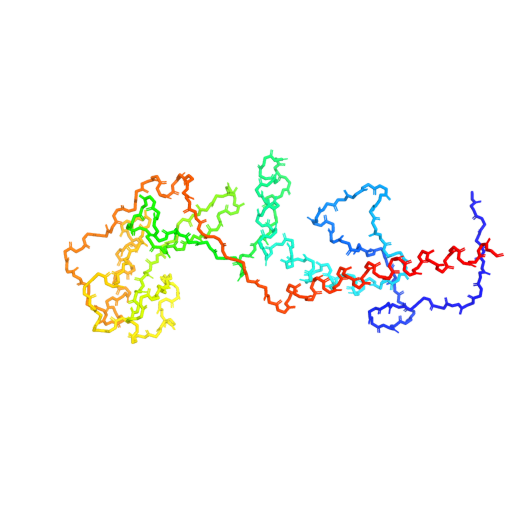T A 1 115 ? 9.684 -0.311 -0.409 1.00 81.50 115 MET A CA 1
ATOM 920 C C . MET A 1 115 ? 10.337 -1.668 -0.106 1.00 81.50 115 MET A C 1
ATOM 922 O O . MET A 1 115 ? 9.660 -2.695 -0.038 1.00 81.50 115 MET A O 1
ATOM 926 N N . ASP A 1 116 ? 11.648 -1.679 0.146 1.00 79.00 116 ASP A N 1
ATOM 927 C CA . ASP A 1 116 ? 12.313 -2.801 0.809 1.00 79.00 116 ASP A CA 1
ATOM 928 C C . ASP A 1 116 ? 12.037 -2.710 2.313 1.00 79.00 116 ASP A C 1
ATOM 930 O O . ASP A 1 116 ? 12.692 -1.971 3.047 1.00 79.00 116 ASP A O 1
ATOM 934 N N . TRP A 1 117 ? 11.070 -3.493 2.785 1.00 73.38 117 TRP A N 1
ATOM 935 C CA . TRP A 1 117 ? 10.650 -3.531 4.187 1.00 73.38 117 TRP A CA 1
ATOM 936 C C . TRP A 1 117 ? 11.680 -4.124 5.153 1.00 73.38 117 TRP A C 1
ATOM 938 O O . TRP A 1 117 ? 11.542 -3.963 6.364 1.00 73.38 117 TRP A O 1
ATOM 948 N N . GLN A 1 118 ? 12.720 -4.806 4.664 1.00 73.56 118 GLN A N 1
ATOM 949 C CA . GLN A 1 118 ? 13.799 -5.281 5.534 1.00 73.56 118 GLN A CA 1
ATOM 950 C C . GLN A 1 118 ? 14.774 -4.155 5.872 1.00 73.56 118 GLN A C 1
ATOM 952 O O . GLN A 1 118 ? 15.300 -4.101 6.989 1.00 73.56 118 GLN A O 1
ATOM 957 N N . ARG A 1 119 ? 15.021 -3.278 4.895 1.00 74.12 119 ARG A N 1
ATOM 958 C CA . ARG A 1 119 ? 15.963 -2.156 4.997 1.00 74.12 119 ARG A CA 1
ATOM 959 C C . ARG A 1 119 ? 15.280 -0.809 5.231 1.00 74.12 119 ARG A C 1
ATOM 961 O O . ARG A 1 119 ? 15.975 0.161 5.503 1.00 74.12 119 ARG A O 1
ATOM 968 N N . PHE A 1 120 ? 13.950 -0.764 5.142 1.00 73.94 120 PHE A N 1
ATOM 969 C CA . PHE A 1 120 ? 13.132 0.452 5.121 1.00 73.94 120 PHE A CA 1
ATOM 970 C C . PHE A 1 120 ? 13.645 1.471 4.100 1.00 73.94 120 PHE A C 1
ATOM 972 O O . PHE A 1 120 ? 13.732 2.668 4.376 1.00 73.94 120 PHE A O 1
ATOM 979 N N . PHE A 1 121 ? 14.014 0.974 2.918 1.00 77.06 121 PHE A N 1
ATOM 980 C CA . PHE A 1 121 ? 14.603 1.784 1.861 1.00 77.06 121 PHE A CA 1
ATOM 981 C C . PHE A 1 121 ? 13.836 1.608 0.541 1.00 77.06 121 PHE A C 1
ATOM 983 O O . PHE A 1 121 ? 13.550 0.472 0.158 1.00 77.06 121 PHE A O 1
ATOM 990 N N . PRO A 1 122 ? 13.495 2.694 -0.178 1.00 80.81 122 PRO A N 1
ATOM 991 C CA . PRO A 1 122 ? 12.910 2.595 -1.511 1.00 80.81 122 PRO A CA 1
ATOM 992 C C . PRO A 1 122 ? 13.882 1.905 -2.468 1.00 80.81 122 PRO A C 1
ATOM 994 O O . PRO A 1 122 ? 15.027 2.322 -2.615 1.00 80.81 122 PRO A O 1
ATOM 997 N N . ARG A 1 123 ? 13.423 0.858 -3.144 1.00 85.88 123 ARG A N 1
ATOM 998 C CA . ARG A 1 123 ? 14.175 0.140 -4.166 1.00 85.88 123 ARG A CA 1
ATOM 999 C C . ARG A 1 123 ? 13.567 0.430 -5.530 1.00 85.88 123 ARG A C 1
ATOM 1001 O O . ARG A 1 123 ? 12.367 0.243 -5.730 1.00 85.88 123 ARG A O 1
ATOM 1008 N N . LEU A 1 124 ? 14.404 0.870 -6.465 1.00 88.69 124 LEU A N 1
ATOM 1009 C CA . LEU A 1 124 ? 14.006 1.041 -7.858 1.00 88.69 124 LEU A CA 1
ATOM 1010 C C . LEU A 1 124 ? 13.577 -0.306 -8.448 1.00 88.69 124 LEU A C 1
ATOM 1012 O O . LEU A 1 124 ? 14.255 -1.316 -8.248 1.00 88.69 124 LEU A O 1
ATOM 1016 N N . MET A 1 125 ? 12.447 -0.310 -9.151 1.00 91.06 125 MET A N 1
ATOM 1017 C CA . MET A 1 125 ? 11.923 -1.507 -9.800 1.00 91.06 125 MET A CA 1
ATOM 1018 C C . MET A 1 125 ? 12.471 -1.652 -11.218 1.00 91.06 125 MET A C 1
ATOM 1020 O O . MET A 1 125 ? 12.608 -0.657 -11.934 1.00 91.06 125 MET A O 1
ATOM 1024 N N . ASP A 1 126 ? 12.707 -2.898 -11.626 1.00 92.25 126 ASP A N 1
ATOM 1025 C CA . ASP A 1 126 ? 12.952 -3.249 -13.023 1.00 92.25 126 ASP A CA 1
ATOM 1026 C C . ASP A 1 126 ? 11.636 -3.097 -13.796 1.00 92.25 126 ASP A C 1
ATOM 1028 O O . ASP A 1 126 ? 10.640 -3.761 -13.490 1.00 92.25 126 ASP A O 1
ATOM 1032 N N . GLN A 1 127 ? 11.601 -2.174 -14.752 1.00 94.81 127 GLN A N 1
ATOM 1033 C CA . GLN A 1 127 ? 10.365 -1.765 -15.407 1.00 94.81 127 GLN A CA 1
ATOM 1034 C C . GLN A 1 127 ? 10.592 -1.156 -16.790 1.00 94.81 127 GLN A C 1
ATOM 1036 O O . GLN A 1 127 ? 11.671 -0.681 -17.140 1.00 94.81 127 GLN A O 1
ATOM 1041 N N . VAL A 1 128 ? 9.516 -1.117 -17.560 1.00 93.69 128 VAL A N 1
ATOM 1042 C CA . VAL A 1 128 ? 9.399 -0.411 -18.829 1.00 93.69 128 VAL A CA 1
ATOM 1043 C C . VAL A 1 128 ? 8.471 0.762 -18.609 1.00 93.69 128 VAL A C 1
ATOM 1045 O O . VAL A 1 128 ? 7.366 0.581 -18.107 1.00 93.69 128 VAL A O 1
ATOM 1048 N N . ILE A 1 129 ? 8.905 1.952 -18.994 1.00 93.12 129 ILE A N 1
ATOM 1049 C CA . ILE A 1 129 ? 8.081 3.154 -18.986 1.00 93.12 129 ILE A CA 1
ATOM 1050 C C . ILE A 1 129 ? 7.680 3.450 -20.421 1.00 93.12 129 ILE A C 1
ATOM 1052 O O . ILE A 1 129 ? 8.535 3.564 -21.295 1.00 93.12 129 ILE A O 1
ATOM 1056 N N . VAL A 1 130 ? 6.382 3.597 -20.645 1.00 92.75 130 VAL A N 1
ATOM 1057 C CA . VAL A 1 130 ? 5.795 4.006 -21.915 1.00 92.75 130 VAL A CA 1
ATOM 1058 C C . VAL A 1 130 ? 5.162 5.377 -21.727 1.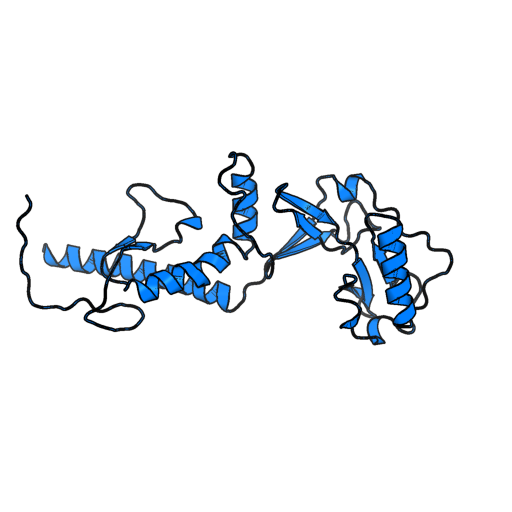00 92.75 130 VAL A C 1
ATOM 1060 O O . VAL A 1 130 ? 4.386 5.588 -20.796 1.00 92.75 130 VAL A O 1
ATOM 1063 N N . VAL A 1 131 ? 5.508 6.309 -22.606 1.00 90.94 131 VAL A N 1
ATOM 1064 C CA . VAL A 1 131 ? 4.868 7.617 -22.727 1.00 90.94 131 VAL A CA 1
ATOM 1065 C C . VAL A 1 131 ? 3.840 7.522 -23.849 1.00 90.94 131 VAL A C 1
ATOM 1067 O O . VAL A 1 131 ? 4.195 7.203 -24.985 1.00 90.94 131 VAL A O 1
ATOM 1070 N N . ASP A 1 132 ? 2.573 7.767 -23.534 1.00 89.06 132 ASP A N 1
ATOM 1071 C CA . ASP A 1 132 ? 1.517 7.804 -24.545 1.00 89.06 132 ASP A CA 1
ATOM 1072 C C . ASP A 1 132 ? 1.513 9.127 -25.344 1.00 89.06 132 ASP A C 1
ATOM 1074 O O . ASP A 1 132 ? 2.356 10.007 -25.162 1.00 89.06 132 ASP A O 1
ATOM 1078 N N . GLU A 1 133 ? 0.562 9.270 -26.269 1.00 87.31 133 GLU A N 1
ATOM 1079 C CA . GLU A 1 133 ? 0.465 10.422 -27.185 1.00 87.31 133 GLU A CA 1
ATOM 1080 C C . GLU A 1 133 ? 0.148 11.737 -26.472 1.00 87.31 133 GLU A C 1
ATOM 1082 O O . GLU A 1 133 ? 0.475 12.809 -26.976 1.00 87.31 133 GLU A O 1
ATOM 1087 N N . ILE A 1 134 ? -0.470 11.652 -25.293 1.00 88.12 134 ILE A N 1
ATOM 1088 C CA . ILE A 1 134 ? -0.824 12.801 -24.458 1.00 88.12 134 ILE A CA 1
ATOM 1089 C C . ILE A 1 134 ? 0.235 13.077 -23.381 1.00 88.12 134 ILE A C 1
ATOM 1091 O O . ILE A 1 134 ? 0.072 13.993 -22.576 1.00 88.12 134 ILE A O 1
ATOM 1095 N N . GLY A 1 135 ? 1.344 12.330 -23.383 1.00 87.25 135 GLY A N 1
ATOM 1096 C CA . GLY A 1 135 ? 2.472 12.517 -22.474 1.00 87.25 135 GLY A CA 1
ATOM 1097 C C . GLY A 1 135 ? 2.323 11.820 -21.119 1.00 87.25 135 GLY A C 1
ATOM 1098 O O . GLY A 1 135 ? 3.171 12.022 -20.245 1.00 87.25 135 GLY A O 1
ATOM 1099 N N . ILE A 1 136 ? 1.286 11.002 -20.921 1.00 88.06 136 ILE A N 1
ATOM 1100 C CA . ILE A 1 136 ? 1.089 10.241 -19.686 1.00 88.06 136 ILE A CA 1
ATOM 1101 C C . ILE A 1 136 ? 2.044 9.048 -19.669 1.00 88.06 136 ILE A C 1
ATOM 1103 O O . ILE A 1 136 ? 2.172 8.289 -20.630 1.00 88.06 136 ILE A O 1
ATOM 1107 N N . ARG A 1 137 ? 2.715 8.881 -18.526 1.00 90.50 137 ARG A N 1
ATOM 1108 C CA . ARG A 1 137 ? 3.645 7.780 -18.268 1.00 90.50 137 ARG A CA 1
ATOM 1109 C C . ARG A 1 137 ? 2.932 6.606 -17.623 1.00 90.50 137 ARG A C 1
ATOM 1111 O O . ARG A 1 137 ? 2.390 6.726 -16.521 1.00 90.50 137 ARG A O 1
ATOM 1118 N N . GLN A 1 138 ? 3.027 5.458 -18.275 1.00 92.31 138 GLN A N 1
ATOM 1119 C CA . GLN A 1 138 ? 2.625 4.166 -17.739 1.00 92.31 138 GLN A CA 1
ATOM 1120 C C . GLN A 1 138 ? 3.868 3.308 -17.544 1.00 92.31 138 GLN A C 1
ATOM 1122 O O . GLN A 1 138 ? 4.781 3.341 -18.365 1.00 92.31 138 GLN A O 1
ATOM 1127 N N . SER A 1 139 ? 3.932 2.575 -16.439 1.00 92.94 139 SER A N 1
ATOM 1128 C CA . SER A 1 139 ? 5.088 1.746 -16.101 1.00 92.94 139 SER A CA 1
ATOM 1129 C C . SER A 1 139 ? 4.660 0.308 -15.861 1.00 92.94 139 SER A C 1
ATOM 1131 O O . SER A 1 139 ? 3.639 0.060 -15.222 1.00 92.94 139 SER A O 1
ATOM 1133 N N . PHE A 1 140 ? 5.456 -0.620 -16.383 1.00 94.62 140 PHE A N 1
ATOM 1134 C CA . PHE A 1 140 ? 5.176 -2.048 -16.377 1.00 94.62 140 PHE A CA 1
ATOM 1135 C C . PHE A 1 140 ? 6.415 -2.818 -15.938 1.00 94.62 140 PHE A C 1
ATOM 1137 O O . PHE A 1 140 ? 7.480 -2.700 -16.540 1.00 94.62 140 PHE A O 1
ATOM 1144 N N . THR A 1 141 ? 6.279 -3.634 -14.907 1.00 94.75 141 THR A N 1
ATOM 1145 C CA . THR A 1 141 ? 7.253 -4.671 -14.560 1.00 94.75 141 THR A CA 1
ATOM 1146 C C . THR A 1 141 ? 7.199 -5.828 -15.548 1.00 94.75 141 THR A C 1
ATOM 1148 O O . THR A 1 141 ? 6.238 -5.980 -16.302 1.00 94.75 141 THR A O 1
ATOM 1151 N N . LEU A 1 142 ? 8.201 -6.708 -15.498 1.00 94.44 142 LEU A N 1
ATOM 1152 C CA . LEU A 1 142 ? 8.217 -7.925 -16.312 1.00 94.44 142 LEU A CA 1
ATOM 1153 C C . LEU A 1 142 ? 6.968 -8.805 -16.103 1.00 94.44 142 LEU A C 1
ATOM 1155 O O . LEU A 1 142 ? 6.512 -9.448 -17.043 1.00 94.44 142 LEU A O 1
ATOM 1159 N N . GLU A 1 143 ? 6.399 -8.807 -14.895 1.00 94.19 143 GLU A N 1
ATOM 1160 C CA . GLU A 1 143 ? 5.184 -9.559 -14.554 1.00 94.19 143 GLU A CA 1
ATOM 1161 C C . GLU A 1 143 ? 3.898 -8.883 -15.060 1.00 94.19 143 GLU A C 1
ATOM 1163 O O . GLU A 1 143 ? 2.922 -9.566 -15.371 1.00 94.19 143 GLU A O 1
ATOM 1168 N N . GLU A 1 144 ? 3.890 -7.551 -15.156 1.00 94.44 144 GLU A N 1
ATOM 1169 C CA . GLU A 1 144 ? 2.747 -6.759 -15.633 1.00 94.44 144 GLU A CA 1
ATOM 1170 C C . GLU A 1 144 ? 2.700 -6.678 -17.171 1.00 94.44 144 GLU A C 1
ATOM 1172 O O . GLU A 1 144 ? 1.615 -6.581 -17.744 1.00 94.44 144 GLU A O 1
ATOM 1177 N N . LEU A 1 145 ? 3.850 -6.762 -17.857 1.00 94.25 145 LEU A N 1
ATOM 1178 C CA . LEU A 1 145 ? 3.949 -6.656 -19.322 1.00 94.25 145 LEU A CA 1
ATOM 1179 C C . LEU A 1 145 ? 3.021 -7.613 -20.100 1.00 94.25 145 LEU A C 1
ATOM 1181 O O . LEU A 1 145 ? 2.386 -7.147 -21.044 1.00 94.25 145 LEU A O 1
ATOM 1185 N N . PRO A 1 146 ? 2.863 -8.905 -19.738 1.00 93.25 146 PRO A N 1
ATOM 1186 C CA . PRO A 1 146 ? 1.953 -9.812 -20.445 1.00 93.25 146 PRO A CA 1
ATOM 1187 C C . PRO A 1 146 ? 0.475 -9.405 -20.380 1.00 93.25 146 PRO A C 1
ATOM 1189 O O . PRO A 1 146 ? -0.328 -9.892 -21.172 1.00 93.25 146 PRO A O 1
ATOM 1192 N N . GLN A 1 147 ? 0.104 -8.561 -19.414 1.00 93.00 147 GLN A N 1
ATOM 1193 C CA . GLN A 1 147 ? -1.264 -8.076 -19.215 1.00 93.00 147 GLN A CA 1
ATOM 1194 C C . GLN A 1 147 ? -1.478 -6.683 -19.822 1.00 93.00 147 GLN A C 1
ATOM 1196 O O . GLN A 1 147 ? -2.607 -6.193 -19.846 1.00 93.00 147 GLN A O 1
ATOM 1201 N N . ALA A 1 148 ? -0.408 -6.032 -20.280 1.00 92.88 148 ALA A N 1
ATOM 1202 C CA . ALA A 1 148 ? -0.473 -4.695 -20.838 1.00 92.88 148 ALA A CA 1
ATOM 1203 C C . ALA A 1 148 ? -1.147 -4.702 -22.220 1.00 92.88 148 ALA A C 1
ATOM 1205 O O . ALA A 1 148 ? -0.994 -5.640 -23.004 1.00 92.88 148 ALA A O 1
ATOM 1206 N N . ASP A 1 149 ? -1.872 -3.627 -22.544 1.00 92.19 149 ASP A N 1
ATOM 1207 C CA . ASP A 1 149 ? -2.423 -3.444 -23.887 1.00 92.19 149 ASP A CA 1
ATOM 1208 C C . ASP A 1 149 ? -1.269 -3.277 -24.887 1.00 92.19 149 ASP A C 1
ATOM 1210 O O . ASP A 1 149 ? -0.514 -2.304 -24.834 1.00 92.19 149 ASP A O 1
ATOM 1214 N N . THR A 1 150 ? -1.138 -4.217 -25.825 1.00 90.69 150 THR A N 1
ATOM 1215 C CA . THR A 1 150 ? -0.083 -4.212 -26.849 1.00 90.69 150 THR A CA 1
ATOM 1216 C C . THR A 1 150 ? -0.077 -2.923 -27.672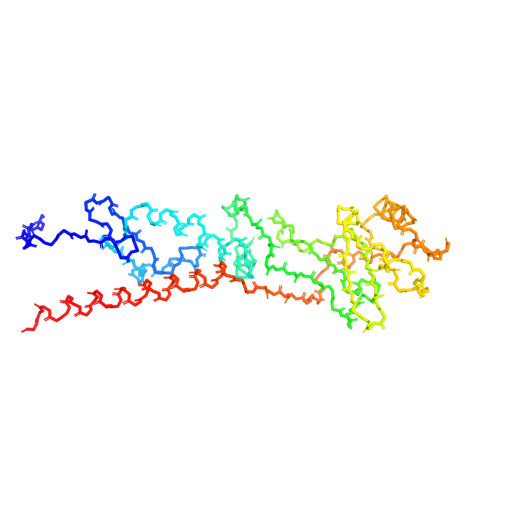 1.00 90.69 150 THR A C 1
ATOM 1218 O O . THR A 1 150 ? 0.976 -2.493 -28.135 1.00 90.69 150 THR A O 1
ATOM 1221 N N . ARG A 1 151 ? -1.228 -2.248 -27.819 1.00 89.94 151 ARG A N 1
ATOM 1222 C CA . ARG A 1 151 ? -1.347 -0.957 -28.526 1.00 89.94 151 ARG A CA 1
ATOM 1223 C C . ARG A 1 151 ? -0.541 0.163 -27.868 1.00 89.94 151 ARG A C 1
ATOM 1225 O O . ARG A 1 151 ? -0.231 1.163 -28.512 1.00 89.94 151 ARG A O 1
ATOM 1232 N N . LEU A 1 152 ? -0.174 0.015 -26.596 1.00 89.69 152 LEU A N 1
ATOM 1233 C CA . LEU A 1 152 ? 0.719 0.955 -25.924 1.00 89.69 152 LEU A CA 1
ATOM 1234 C C . LEU A 1 152 ? 2.136 0.911 -26.506 1.00 89.69 152 LEU A C 1
ATOM 1236 O O . LEU A 1 152 ? 2.835 1.914 -26.442 1.00 89.69 152 LEU A O 1
ATOM 1240 N N . PHE A 1 153 ? 2.539 -0.197 -27.126 1.00 90.75 153 PHE A N 1
ATOM 1241 C CA . PHE A 1 153 ? 3.912 -0.433 -27.577 1.00 90.75 153 PHE A CA 1
ATOM 1242 C C . PHE A 1 153 ? 4.098 -0.312 -29.099 1.00 90.75 153 PHE A C 1
ATOM 1244 O O . PHE A 1 153 ? 5.221 -0.105 -29.563 1.00 90.75 153 PHE A O 1
ATOM 1251 N N . LEU A 1 154 ? 3.018 -0.433 -29.876 1.00 89.00 154 LEU A N 1
ATOM 1252 C CA . LEU A 1 154 ? 3.051 -0.423 -31.343 1.00 89.00 154 LEU A CA 1
ATOM 1253 C C . LEU A 1 154 ? 3.246 0.988 -31.916 1.00 89.00 154 LEU A C 1
ATOM 1255 O O . LEU A 1 154 ? 2.649 1.946 -31.435 1.00 89.00 154 LEU A O 1
ATOM 1259 N N . ASP A 1 155 ? 4.073 1.088 -32.964 1.00 84.81 155 ASP A N 1
ATOM 1260 C CA . ASP A 1 155 ? 4.316 2.299 -33.773 1.00 84.81 155 ASP A CA 1
ATOM 1261 C C . ASP A 1 155 ? 4.644 3.571 -32.974 1.00 84.81 155 ASP A C 1
ATOM 1263 O O . ASP A 1 155 ? 4.396 4.702 -33.394 1.00 84.81 155 ASP A O 1
ATOM 1267 N N . ARG A 1 156 ? 5.254 3.382 -31.805 1.00 85.38 156 ARG A N 1
ATOM 1268 C CA . ARG A 1 156 ? 5.631 4.469 -30.916 1.00 85.38 156 ARG A CA 1
ATOM 1269 C C . ARG A 1 156 ? 6.867 5.227 -31.426 1.00 85.38 156 ARG A C 1
ATOM 1271 O O . ARG A 1 156 ? 7.798 4.605 -31.946 1.00 85.38 156 ARG A O 1
ATOM 1278 N N . PRO A 1 157 ? 6.915 6.565 -31.271 1.00 84.44 157 PRO A N 1
ATOM 1279 C CA . PRO A 1 157 ? 8.065 7.350 -31.702 1.00 84.44 157 PRO A CA 1
ATOM 1280 C C . PRO A 1 157 ? 9.315 6.986 -30.882 1.00 84.44 157 PRO A C 1
ATOM 1282 O O . PRO A 1 157 ? 9.193 6.642 -29.700 1.00 84.44 157 PRO A O 1
ATOM 1285 N N . PRO A 1 158 ? 10.530 7.083 -31.451 1.00 81.88 158 PRO A N 1
ATOM 1286 C CA . PRO A 1 158 ? 11.762 6.853 -30.702 1.00 81.88 158 PRO A CA 1
ATOM 1287 C C . PRO A 1 158 ? 11.812 7.682 -29.409 1.00 81.88 158 PRO A C 1
ATOM 1289 O O . PRO A 1 158 ? 11.479 8.865 -29.412 1.00 81.88 158 PRO A O 1
ATOM 1292 N N . GLY A 1 159 ? 12.219 7.058 -28.301 1.00 82.19 159 GLY A N 1
ATOM 1293 C CA . GLY A 1 159 ? 12.324 7.713 -26.989 1.00 82.19 159 GLY A CA 1
ATOM 1294 C C . GLY A 1 159 ? 11.034 7.758 -26.158 1.00 82.19 159 GLY A C 1
ATOM 1295 O O . GLY A 1 159 ? 11.071 8.205 -25.017 1.00 82.19 159 GLY A O 1
ATOM 1296 N N . SER A 1 160 ? 9.906 7.269 -26.680 1.00 88.19 160 SER A N 1
ATOM 1297 C CA . SER A 1 160 ? 8.661 7.114 -25.901 1.00 88.19 160 SER A CA 1
ATOM 1298 C C . SER A 1 160 ? 8.627 5.855 -25.031 1.00 88.19 160 SER A C 1
ATOM 1300 O O . SER A 1 160 ? 7.780 5.746 -24.149 1.00 88.19 160 SER A O 1
ATOM 1302 N N . ILE A 1 161 ? 9.543 4.911 -25.261 1.00 90.88 161 ILE A N 1
ATOM 1303 C CA . ILE A 1 161 ? 9.707 3.709 -24.448 1.00 90.88 161 ILE A CA 1
ATOM 1304 C C . ILE A 1 161 ? 11.088 3.756 -23.802 1.00 90.88 161 ILE A C 1
ATOM 1306 O O . ILE A 1 161 ? 12.104 3.801 -24.499 1.00 90.88 161 ILE A O 1
ATOM 1310 N N . SER A 1 162 ? 11.113 3.699 -22.475 1.00 90.06 162 SER A N 1
ATOM 1311 C CA . SER A 1 162 ? 12.326 3.651 -21.663 1.00 90.06 162 SER A CA 1
ATOM 1312 C C . SER A 1 162 ? 12.378 2.340 -20.894 1.00 90.06 162 SER A C 1
ATOM 1314 O O . SER A 1 162 ? 11.402 1.944 -20.262 1.00 90.06 162 SER A O 1
ATOM 1316 N N . ILE A 1 163 ? 13.525 1.669 -20.923 1.00 91.06 163 ILE A N 1
ATOM 1317 C CA . ILE A 1 163 ? 13.768 0.451 -20.144 1.00 91.06 163 ILE A CA 1
ATOM 1318 C C . ILE A 1 163 ? 14.632 0.824 -18.952 1.00 91.06 163 ILE A C 1
ATOM 1320 O O . ILE A 1 163 ? 15.695 1.408 -19.126 1.00 91.06 163 ILE A O 1
ATOM 1324 N N . ILE A 1 164 ? 14.188 0.467 -17.755 1.00 90.25 164 ILE A N 1
ATOM 1325 C CA . ILE A 1 164 ? 14.910 0.703 -16.511 1.00 90.25 164 ILE A CA 1
ATOM 1326 C C . ILE A 1 164 ? 15.155 -0.651 -15.866 1.00 90.25 164 ILE A C 1
ATOM 1328 O O . ILE A 1 164 ? 14.218 -1.298 -15.408 1.00 90.25 1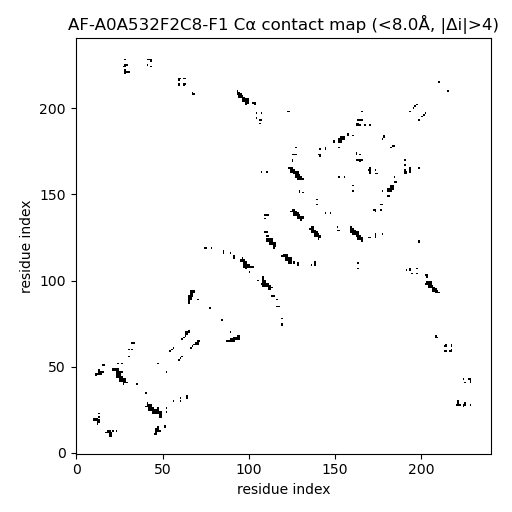64 ILE A O 1
ATOM 1332 N N . GLY A 1 165 ? 16.414 -1.075 -15.834 1.00 89.69 165 GLY A N 1
ATOM 1333 C CA . GLY A 1 165 ? 16.837 -2.269 -15.113 1.00 89.69 165 GLY A CA 1
ATOM 1334 C C . GLY A 1 165 ? 17.954 -1.942 -14.131 1.00 89.69 165 GLY A C 1
ATOM 1335 O O . GLY A 1 165 ? 18.799 -1.080 -14.376 1.00 89.69 165 GLY A O 1
ATOM 1336 N N . THR A 1 166 ? 17.936 -2.630 -12.998 1.00 86.81 166 THR A N 1
ATOM 1337 C CA . THR A 1 166 ? 18.928 -2.511 -11.926 1.00 86.81 166 THR A CA 1
ATOM 1338 C C . THR A 1 166 ? 20.244 -3.213 -12.264 1.00 86.81 166 THR A C 1
ATOM 1340 O O . THR A 1 166 ? 21.286 -2.854 -11.712 1.00 86.81 166 THR A O 1
ATOM 1343 N N . ASP A 1 167 ? 20.217 -4.158 -13.206 1.00 87.69 167 ASP A N 1
ATOM 1344 C CA . AS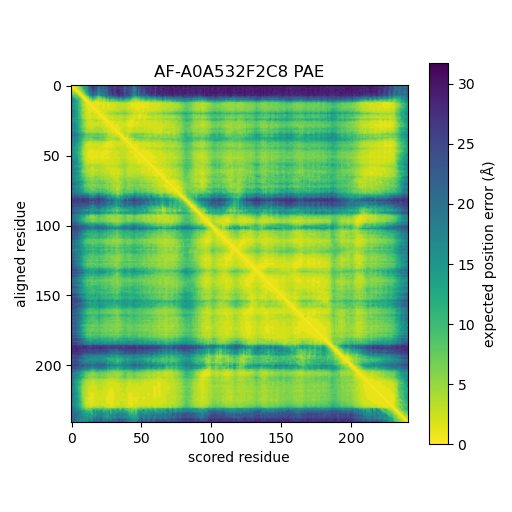P A 1 167 ? 21.384 -4.795 -13.807 1.00 87.69 167 ASP A CA 1
ATOM 1345 C C . ASP A 1 167 ? 21.175 -5.083 -15.310 1.00 87.69 167 ASP A C 1
ATOM 1347 O O . ASP A 1 167 ? 20.103 -4.843 -15.878 1.00 87.69 167 ASP A O 1
ATOM 1351 N N . MET A 1 168 ? 22.228 -5.573 -15.974 1.00 86.19 168 MET A N 1
ATOM 1352 C CA . MET A 1 168 ? 22.200 -5.881 -17.409 1.00 86.19 168 MET A CA 1
ATOM 1353 C C . MET A 1 168 ? 21.228 -7.011 -17.762 1.00 86.19 168 MET A C 1
ATOM 1355 O O . MET A 1 168 ? 20.558 -6.923 -18.788 1.00 86.19 168 MET A O 1
ATOM 1359 N N . ALA A 1 169 ? 21.116 -8.040 -16.920 1.00 91.00 169 ALA A N 1
ATOM 1360 C CA . ALA A 1 169 ? 20.239 -9.176 -17.185 1.00 91.00 169 ALA A CA 1
ATOM 1361 C C . ALA A 1 169 ? 18.761 -8.756 -17.119 1.00 91.00 169 ALA A C 1
ATOM 1363 O O . ALA A 1 169 ? 17.971 -9.126 -17.988 1.00 91.00 169 ALA A O 1
ATOM 1364 N N . ALA A 1 170 ? 18.397 -7.921 -16.142 1.00 90.75 170 ALA A N 1
ATOM 1365 C CA . ALA A 1 170 ? 17.071 -7.325 -16.031 1.00 90.75 170 ALA A CA 1
ATOM 1366 C C . ALA A 1 170 ? 16.748 -6.440 -17.245 1.00 90.75 170 ALA A C 1
ATOM 1368 O O . ALA A 1 170 ? 15.659 -6.542 -17.813 1.00 90.75 170 ALA A O 1
ATOM 1369 N N . CYS A 1 171 ? 17.704 -5.616 -17.693 1.00 89.94 171 CYS A N 1
ATOM 1370 C CA . CYS A 1 171 ? 17.534 -4.794 -18.894 1.00 89.94 171 CYS A CA 1
ATOM 1371 C C . CYS A 1 171 ? 17.266 -5.647 -20.142 1.00 89.94 171 CYS A C 1
ATOM 1373 O O . CYS A 1 171 ? 16.356 -5.342 -20.913 1.00 89.94 171 CYS A O 1
ATOM 1375 N N . GLU A 1 172 ? 18.038 -6.717 -20.345 1.00 90.75 172 GLU A N 1
ATOM 1376 C CA . GLU A 1 172 ? 17.876 -7.630 -21.480 1.00 90.75 172 GLU A CA 1
ATOM 1377 C C . GLU A 1 172 ? 16.533 -8.367 -21.437 1.00 90.75 172 GLU A C 1
ATOM 1379 O O . GLU A 1 172 ? 15.842 -8.440 -22.456 1.00 90.75 172 GLU A O 1
ATOM 1384 N N . ALA A 1 173 ? 16.121 -8.844 -20.259 1.00 93.81 173 ALA A N 1
ATOM 1385 C CA . ALA A 1 173 ? 14.836 -9.513 -20.073 1.00 93.81 173 ALA A CA 1
ATOM 1386 C C . ALA A 1 173 ? 13.652 -8.591 -20.415 1.00 93.81 173 ALA A C 1
ATOM 1388 O O . ALA A 1 173 ? 12.773 -8.974 -21.191 1.00 93.81 173 ALA A O 1
ATOM 1389 N N . LEU A 1 174 ? 13.654 -7.355 -19.901 1.00 94.00 174 LEU A N 1
ATOM 1390 C CA . LEU A 1 174 ? 12.627 -6.354 -20.215 1.00 94.00 174 LEU A CA 1
ATOM 1391 C C . LEU A 1 174 ? 12.635 -5.993 -21.703 1.00 94.00 174 LEU A C 1
ATOM 1393 O O . LEU A 1 174 ? 11.579 -5.925 -22.331 1.00 94.00 174 LEU A O 1
ATOM 1397 N N . ARG A 1 175 ? 13.822 -5.812 -22.293 1.00 92.12 175 ARG A N 1
ATOM 1398 C CA . ARG A 1 175 ? 13.978 -5.528 -23.725 1.00 92.12 175 ARG A CA 1
ATOM 1399 C C . ARG A 1 175 ? 13.359 -6.626 -24.582 1.00 92.12 175 ARG A C 1
ATOM 1401 O O . ARG A 1 175 ? 12.611 -6.323 -25.508 1.00 92.12 175 ARG A O 1
ATOM 1408 N N . HIS A 1 176 ? 13.652 -7.887 -24.274 1.00 92.94 176 HIS A N 1
ATOM 1409 C CA . HIS A 1 176 ? 13.092 -9.028 -24.994 1.00 92.94 176 HIS A CA 1
ATOM 1410 C C . HIS A 1 176 ? 11.567 -9.078 -24.876 1.00 92.94 176 HIS A C 1
ATOM 1412 O O . HIS A 1 176 ? 10.894 -9.242 -25.893 1.00 92.94 176 HIS A O 1
ATOM 1418 N N . ALA A 1 177 ? 11.021 -8.872 -23.676 1.00 94.31 177 ALA A N 1
ATOM 1419 C CA . ALA A 1 177 ? 9.576 -8.852 -23.460 1.00 94.31 177 ALA A CA 1
ATOM 1420 C C . ALA A 1 177 ? 8.885 -7.742 -24.274 1.00 94.31 177 ALA A C 1
ATOM 1422 O O . ALA A 1 177 ? 7.878 -7.982 -24.932 1.00 94.31 177 ALA A O 1
ATOM 1423 N N . VAL A 1 178 ? 9.459 -6.538 -24.309 1.00 92.69 178 VAL A N 1
ATOM 1424 C CA . VAL A 1 178 ? 8.907 -5.397 -25.060 1.00 92.69 178 VAL A CA 1
ATOM 1425 C C . VAL A 1 178 ? 8.966 -5.613 -26.575 1.00 92.69 178 VAL A C 1
ATOM 1427 O O . VAL A 1 178 ? 8.014 -5.282 -27.282 1.00 92.69 178 VAL A O 1
ATOM 1430 N N . ILE A 1 179 ? 10.040 -6.222 -27.087 1.00 91.56 179 ILE A N 1
ATOM 1431 C CA . ILE A 1 179 ? 10.147 -6.598 -28.508 1.00 91.56 179 ILE A CA 1
ATOM 1432 C C . ILE A 1 179 ? 9.088 -7.646 -28.876 1.00 91.56 179 ILE A C 1
ATOM 1434 O O . ILE A 1 179 ? 8.481 -7.549 -29.941 1.00 91.56 179 ILE A O 1
ATOM 1438 N N . GLN A 1 180 ? 8.819 -8.617 -27.996 1.00 91.62 180 GLN A N 1
ATOM 1439 C CA . GLN A 1 180 ? 7.760 -9.613 -28.210 1.00 91.62 180 GLN A CA 1
ATOM 1440 C C . GLN A 1 180 ? 6.358 -8.990 -28.273 1.00 91.62 180 GLN A C 1
ATOM 1442 O O . GLN A 1 180 ? 5.494 -9.517 -28.969 1.00 91.62 180 GLN A O 1
ATOM 1447 N N . LEU A 1 181 ? 6.147 -7.847 -27.614 1.00 91.38 181 LEU A N 1
ATOM 1448 C CA . LEU A 1 181 ? 4.911 -7.060 -27.700 1.00 91.38 181 LEU A CA 1
ATOM 1449 C C . LEU A 1 181 ? 4.824 -6.193 -28.975 1.00 91.38 181 LEU A C 1
ATOM 1451 O O . LEU A 1 181 ? 3.838 -5.483 -29.164 1.00 91.38 181 LEU A O 1
ATOM 1455 N N . GLY A 1 182 ? 5.825 -6.254 -29.862 1.00 88.50 182 GLY A N 1
ATOM 1456 C CA . GLY A 1 182 ? 5.837 -5.559 -31.153 1.00 88.50 182 GLY A CA 1
ATOM 1457 C C . GLY A 1 182 ? 6.466 -4.164 -31.132 1.00 88.50 182 GLY A C 1
ATOM 1458 O O . GLY A 1 182 ? 6.390 -3.446 -32.131 1.00 88.50 182 GLY A O 1
ATOM 1459 N N . ALA A 1 183 ? 7.103 -3.766 -30.028 1.00 88.19 183 ALA A N 1
ATOM 1460 C CA . ALA A 1 183 ? 7.775 -2.476 -29.942 1.00 88.19 183 ALA A CA 1
ATOM 1461 C C . ALA A 1 183 ? 9.017 -2.409 -30.840 1.00 88.19 183 ALA A C 1
ATOM 1463 O O . ALA A 1 183 ? 9.838 -3.330 -30.885 1.00 88.19 183 ALA A O 1
ATOM 1464 N N . ARG A 1 184 ? 9.221 -1.253 -31.476 1.00 83.38 184 ARG A N 1
ATOM 1465 C CA . ARG A 1 184 ? 10.469 -0.927 -32.173 1.00 83.38 184 ARG A CA 1
ATOM 1466 C C . ARG A 1 184 ? 11.364 -0.118 -31.247 1.00 83.38 184 ARG A C 1
ATOM 1468 O O . ARG A 1 184 ? 11.203 1.090 -31.106 1.00 83.38 184 ARG A O 1
ATOM 1475 N N . LEU A 1 185 ? 12.311 -0.792 -30.609 1.00 81.75 185 LEU A N 1
ATOM 1476 C CA . LEU A 1 185 ? 13.354 -0.130 -29.832 1.00 81.75 185 LEU A CA 1
ATOM 1477 C C . LEU A 1 185 ? 14.501 0.256 -30.768 1.00 81.75 185 LEU A C 1
ATOM 1479 O O . LEU A 1 185 ? 14.862 -0.527 -31.648 1.00 81.75 185 LEU A O 1
ATOM 1483 N N . ALA A 1 186 ? 15.093 1.437 -30.582 1.00 73.00 186 ALA A N 1
ATOM 1484 C CA . ALA A 1 186 ? 16.302 1.783 -31.324 1.00 73.00 186 ALA A CA 1
ATOM 1485 C C . ALA A 1 186 ? 17.398 0.757 -30.984 1.00 73.00 186 ALA A C 1
ATOM 1487 O O . ALA A 1 186 ? 17.629 0.456 -29.809 1.00 73.00 186 ALA A O 1
ATOM 1488 N N . SER A 1 187 ? 18.042 0.193 -32.008 1.00 58.38 187 SER A N 1
ATOM 1489 C CA . SER A 1 187 ? 19.024 -0.894 -31.875 1.00 58.38 187 SER A CA 1
ATOM 1490 C C . SER A 1 187 ? 20.213 -0.537 -30.980 1.00 58.38 187 SER A C 1
ATOM 1492 O O . SER A 1 187 ? 20.809 -1.437 -30.392 1.00 58.38 187 SER A O 1
ATOM 1494 N N . ASP A 1 188 ? 20.486 0.762 -30.831 1.00 55.75 188 ASP A N 1
ATOM 1495 C CA . ASP A 1 188 ? 21.718 1.300 -30.251 1.00 55.75 188 ASP A CA 1
ATOM 1496 C C . ASP A 1 188 ? 21.495 1.965 -28.885 1.00 55.75 188 ASP A C 1
ATOM 1498 O O . ASP A 1 188 ? 22.426 2.520 -28.299 1.00 55.75 188 ASP A O 1
ATOM 1502 N N . LEU A 1 189 ? 20.267 1.923 -28.353 1.00 55.28 189 LEU A N 1
ATOM 1503 C CA . LEU A 1 189 ? 20.010 2.379 -26.992 1.00 55.28 189 LEU A CA 1
ATOM 1504 C C . LEU A 1 189 ? 20.606 1.354 -26.030 1.00 55.28 189 LEU A C 1
ATOM 1506 O O . LEU A 1 189 ? 19.949 0.395 -25.620 1.00 55.28 189 LEU A O 1
ATOM 1510 N N . ALA A 1 190 ? 21.871 1.573 -25.668 1.00 57.75 190 ALA A N 1
ATOM 1511 C CA . ALA A 1 190 ? 22.403 1.038 -24.429 1.00 57.75 190 ALA A CA 1
ATOM 1512 C C . ALA A 1 190 ? 21.374 1.345 -23.328 1.00 57.75 190 ALA A C 1
ATOM 1514 O O . ALA A 1 190 ? 20.891 2.484 -23.270 1.00 57.75 190 ALA A O 1
ATOM 1515 N N . PRO A 1 191 ? 20.991 0.356 -22.500 1.00 60.53 191 PRO A N 1
ATOM 1516 C CA . PRO A 1 191 ? 20.029 0.601 -21.443 1.00 60.53 191 PRO A CA 1
ATOM 1517 C C . PRO A 1 191 ? 20.521 1.797 -20.622 1.00 60.53 191 PRO A C 1
ATOM 1519 O O . PRO A 1 191 ? 21.724 1.863 -20.326 1.00 60.53 191 PRO A O 1
ATOM 1522 N N . PRO A 1 192 ? 19.648 2.775 -20.319 1.00 61.94 192 PRO A N 1
ATOM 1523 C CA . PRO A 1 192 ? 20.049 3.931 -19.541 1.00 61.94 192 PRO A CA 1
ATOM 1524 C C . PRO A 1 192 ? 20.701 3.420 -18.262 1.00 61.94 192 PRO A C 1
ATOM 1526 O O . PRO A 1 192 ? 20.104 2.664 -17.494 1.00 61.94 192 PRO A O 1
ATOM 1529 N N . ARG A 1 193 ? 21.974 3.779 -18.068 1.00 67.69 193 ARG A N 1
ATOM 1530 C CA . ARG A 1 193 ? 22.689 3.433 -16.846 1.00 67.69 193 ARG A CA 1
ATOM 1531 C C . ARG A 1 193 ? 22.045 4.225 -15.728 1.00 67.69 193 ARG A C 1
ATOM 1533 O O . ARG A 1 193 ? 22.351 5.400 -15.565 1.00 67.69 193 ARG A O 1
ATOM 1540 N N . VAL A 1 194 ? 21.164 3.574 -14.978 1.00 74.44 194 VAL A N 1
ATOM 1541 C CA . VAL A 1 194 ? 20.615 4.127 -13.747 1.00 74.44 194 VAL A CA 1
ATOM 1542 C C . VAL A 1 194 ? 21.800 4.507 -12.855 1.00 74.44 194 VAL A C 1
ATOM 1544 O O . VAL A 1 194 ? 22.598 3.628 -12.506 1.00 74.44 194 VAL A O 1
ATOM 1547 N N . PRO A 1 195 ? 21.969 5.788 -12.490 1.00 76.06 195 PRO A N 1
ATOM 1548 C CA . PRO A 1 195 ? 23.074 6.188 -11.639 1.00 76.06 195 PRO A CA 1
ATOM 1549 C C . PRO A 1 195 ? 23.005 5.440 -10.315 1.00 76.06 195 PRO A C 1
ATOM 1551 O O . PRO A 1 195 ? 21.937 5.303 -9.723 1.00 76.06 195 PRO A O 1
ATOM 1554 N N . GLU A 1 196 ? 24.146 5.011 -9.782 1.00 75.38 196 GLU A N 1
ATOM 1555 C CA . GLU A 1 196 ? 24.164 4.324 -8.485 1.00 75.38 196 GLU A CA 1
ATOM 1556 C C . GLU A 1 196 ? 23.558 5.200 -7.372 1.00 75.38 196 GLU A C 1
ATOM 1558 O O . GLU A 1 196 ? 22.887 4.704 -6.469 1.00 75.38 196 GLU A O 1
ATOM 1563 N N . ALA A 1 197 ? 23.706 6.524 -7.488 1.00 73.94 197 ALA A N 1
ATOM 1564 C CA . ALA A 1 197 ? 23.069 7.499 -6.607 1.00 73.94 197 ALA A CA 1
ATOM 1565 C C . ALA A 1 197 ? 21.535 7.530 -6.729 1.00 73.94 197 ALA A C 1
ATOM 1567 O O . ALA A 1 197 ? 20.864 7.873 -5.761 1.00 73.94 197 ALA A O 1
ATOM 1568 N N . ALA A 1 198 ? 20.979 7.169 -7.884 1.00 69.81 198 ALA A N 1
ATOM 1569 C CA . ALA A 1 198 ? 19.544 7.001 -8.067 1.00 69.81 198 ALA A CA 1
ATOM 1570 C C . ALA A 1 198 ? 19.081 5.727 -7.329 1.00 69.81 198 ALA A C 1
ATOM 1572 O O . ALA A 1 198 ? 18.116 5.765 -6.573 1.00 69.81 198 ALA A O 1
ATOM 1573 N N . VAL A 1 199 ? 19.849 4.638 -7.427 1.00 70.44 199 VAL A N 1
ATOM 1574 C CA . VAL A 1 199 ? 19.543 3.362 -6.753 1.00 70.44 199 VAL A CA 1
ATOM 1575 C C . VAL A 1 199 ? 19.702 3.431 -5.228 1.00 70.44 199 VAL A C 1
ATOM 1577 O O . VAL A 1 199 ? 18.944 2.789 -4.504 1.00 70.44 199 VAL A O 1
ATOM 1580 N N . ARG A 1 200 ? 20.711 4.154 -4.724 1.00 68.38 200 ARG A N 1
ATOM 1581 C CA . ARG A 1 200 ? 21.145 4.088 -3.313 1.00 68.38 200 ARG A CA 1
ATOM 1582 C C . ARG A 1 200 ? 21.031 5.399 -2.537 1.00 68.38 200 ARG A C 1
ATOM 1584 O O . ARG A 1 200 ? 21.257 5.399 -1.329 1.00 68.38 200 ARG A O 1
ATOM 1591 N N . GLY A 1 201 ? 20.746 6.514 -3.201 1.00 63.03 201 GLY A N 1
ATOM 1592 C CA . GLY A 1 201 ? 20.725 7.839 -2.584 1.00 63.03 201 GLY A CA 1
ATOM 1593 C C . GLY A 1 201 ? 19.317 8.321 -2.226 1.00 63.03 201 GLY A C 1
ATOM 1594 O O . GLY A 1 201 ? 18.335 7.859 -2.806 1.00 63.03 201 GLY A O 1
ATOM 1595 N N . PRO A 1 202 ? 19.196 9.291 -1.300 1.00 63.72 202 PRO A N 1
ATOM 1596 C CA . PRO A 1 202 ? 17.957 10.032 -1.127 1.00 63.72 202 PRO A CA 1
ATOM 1597 C C . PRO A 1 202 ? 17.696 10.818 -2.413 1.00 63.72 202 PRO A C 1
ATOM 1599 O O . PRO A 1 202 ? 18.438 11.739 -2.761 1.00 63.72 202 PRO A O 1
ATOM 1602 N N . SER A 1 203 ? 16.662 10.424 -3.146 1.00 68.06 203 SER A N 1
ATOM 1603 C CA . SER A 1 203 ? 16.197 11.160 -4.313 1.00 68.06 203 SER A CA 1
ATOM 1604 C C . SER A 1 203 ? 14.858 11.819 -4.001 1.00 68.06 203 SER A C 1
ATOM 1606 O O . SER A 1 203 ? 14.066 11.217 -3.269 1.00 68.06 203 SER A O 1
ATOM 1608 N N . PRO A 1 204 ? 14.588 13.035 -4.510 1.00 76.31 204 PRO A N 1
ATOM 1609 C CA . PRO A 1 204 ? 13.236 13.573 -4.487 1.00 76.31 204 PRO A CA 1
ATOM 1610 C C . PRO A 1 204 ? 12.314 12.599 -5.229 1.00 76.31 204 PRO A C 1
ATOM 1612 O O . PRO A 1 204 ? 12.463 12.343 -6.426 1.00 76.31 204 PRO A O 1
ATOM 1615 N N . MET A 1 205 ? 11.411 11.987 -4.470 1.00 83.81 205 MET A N 1
ATOM 1616 C CA . MET A 1 205 ? 10.401 11.072 -4.977 1.00 83.81 205 MET A CA 1
ATOM 1617 C C . MET A 1 205 ? 9.044 11.715 -4.767 1.00 83.81 205 MET A C 1
ATOM 1619 O O . MET A 1 205 ? 8.729 12.169 -3.664 1.00 83.81 205 MET A O 1
ATOM 1623 N N . ARG A 1 206 ? 8.211 11.645 -5.798 1.00 87.69 206 ARG A N 1
ATOM 1624 C CA . ARG A 1 206 ? 6.786 11.886 -5.657 1.00 87.69 206 ARG A CA 1
ATOM 1625 C C . ARG A 1 206 ? 6.157 10.642 -5.051 1.00 87.69 206 ARG A C 1
ATOM 1627 O O . ARG A 1 206 ? 6.377 9.531 -5.538 1.00 87.69 206 ARG A O 1
ATOM 1634 N N . ILE A 1 207 ? 5.391 10.831 -3.985 1.00 86.94 207 ILE A N 1
ATOM 1635 C CA . ILE A 1 207 ? 4.660 9.747 -3.338 1.00 86.94 207 ILE A CA 1
ATOM 1636 C C . ILE A 1 207 ? 3.178 10.071 -3.391 1.00 86.94 207 ILE A C 1
ATOM 1638 O O . ILE A 1 207 ? 2.753 11.132 -2.940 1.00 86.94 207 ILE A O 1
ATOM 1642 N N . GLU A 1 208 ? 2.407 9.155 -3.957 1.00 88.81 208 GLU A N 1
ATOM 1643 C CA . GLU A 1 208 ? 0.966 9.275 -4.113 1.00 88.81 208 GLU A CA 1
ATOM 1644 C C . GLU A 1 208 ? 0.278 8.208 -3.270 1.00 88.81 208 GLU A C 1
ATOM 1646 O O . GLU A 1 208 ? 0.642 7.032 -3.303 1.00 88.81 208 GLU A O 1
ATOM 1651 N N . GLY A 1 209 ? -0.698 8.635 -2.474 1.00 88.31 209 GLY A N 1
ATOM 1652 C CA . GLY A 1 209 ? -1.548 7.755 -1.684 1.00 88.31 209 GLY A CA 1
ATOM 1653 C C . GLY A 1 209 ? -2.939 7.667 -2.298 1.00 88.31 209 GLY A C 1
ATOM 1654 O O . GLY A 1 209 ? -3.499 8.683 -2.708 1.00 88.31 209 GLY A O 1
ATOM 1655 N N . PHE A 1 210 ? -3.516 6.470 -2.321 1.00 89.56 210 PHE A N 1
ATOM 1656 C CA . PHE A 1 210 ? -4.874 6.240 -2.808 1.00 89.56 210 PHE A CA 1
ATOM 1657 C C . PHE A 1 210 ? -5.818 5.990 -1.637 1.00 89.56 210 PHE A C 1
ATOM 1659 O O . PHE A 1 210 ? -5.583 5.092 -0.832 1.00 89.56 210 PHE A O 1
ATOM 1666 N N . ILE A 1 211 ? -6.910 6.752 -1.566 1.00 91.06 211 ILE A N 1
ATOM 1667 C CA . ILE A 1 211 ? -7.986 6.538 -0.593 1.00 91.06 211 ILE A CA 1
ATOM 1668 C C . ILE A 1 211 ? -9.094 5.735 -1.273 1.00 91.06 211 ILE A C 1
ATOM 1670 O O . ILE A 1 211 ? -9.793 6.249 -2.143 1.00 91.06 211 ILE A O 1
ATOM 1674 N N . ASP A 1 212 ? -9.262 4.479 -0.868 1.00 92.19 212 ASP A N 1
ATOM 1675 C CA . ASP A 1 212 ? -10.317 3.595 -1.366 1.00 92.19 212 ASP A CA 1
ATOM 1676 C C . ASP A 1 212 ? -11.403 3.332 -0.307 1.00 92.19 212 ASP A C 1
ATOM 1678 O O . ASP A 1 212 ? -11.377 3.858 0.808 1.00 92.19 212 ASP A O 1
ATOM 1682 N N . GLU A 1 213 ? -12.377 2.485 -0.651 1.00 94.75 213 GLU A N 1
ATOM 1683 C CA . GLU A 1 213 ? -13.468 2.094 0.250 1.00 94.75 213 GLU A CA 1
ATOM 1684 C C . GLU A 1 213 ? -12.958 1.491 1.571 1.00 94.75 213 GLU A C 1
ATOM 1686 O O . GLU A 1 213 ? -13.573 1.680 2.622 1.00 94.75 213 GLU A O 1
ATOM 1691 N N . ALA A 1 214 ? -11.835 0.769 1.547 1.00 92.38 214 ALA A N 1
ATOM 1692 C CA . ALA A 1 214 ? -11.288 0.138 2.740 1.00 92.38 214 ALA A CA 1
ATOM 1693 C C . ALA A 1 214 ? -10.703 1.177 3.708 1.00 92.38 214 ALA A C 1
ATOM 1695 O O . ALA A 1 214 ? -10.977 1.094 4.909 1.00 92.38 214 ALA A O 1
ATOM 1696 N N . ILE A 1 215 ? -9.975 2.178 3.196 1.00 92.50 215 ILE A N 1
ATOM 1697 C CA . ILE A 1 215 ? -9.512 3.313 4.009 1.00 92.50 215 ILE A CA 1
ATOM 1698 C C . ILE A 1 215 ? -10.707 4.093 4.559 1.00 92.50 215 ILE A C 1
ATOM 1700 O O . ILE A 1 215 ? -10.758 4.354 5.761 1.00 92.50 215 ILE A O 1
ATOM 1704 N N . TRP A 1 216 ? -11.708 4.398 3.728 1.00 95.62 216 TRP A N 1
ATOM 1705 C CA . TRP A 1 216 ? -12.909 5.101 4.188 1.00 95.62 216 TRP A CA 1
ATOM 1706 C C . TRP A 1 216 ? -13.637 4.356 5.306 1.00 95.62 216 TRP A C 1
ATOM 1708 O O . TRP A 1 216 ? -14.045 4.973 6.289 1.00 95.62 216 TRP A O 1
ATOM 1718 N N . ARG A 1 217 ? -13.756 3.027 5.212 1.00 95.75 217 ARG A N 1
ATOM 1719 C CA . ARG A 1 217 ? -14.325 2.204 6.289 1.00 95.75 217 ARG A CA 1
ATOM 1720 C C . ARG A 1 217 ? -13.508 2.269 7.574 1.00 95.75 217 ARG A C 1
ATOM 1722 O O . ARG A 1 217 ? -14.098 2.306 8.651 1.00 95.75 217 ARG A O 1
ATOM 1729 N N . ALA A 1 218 ? -12.181 2.281 7.482 1.00 94.88 218 ALA A N 1
ATOM 1730 C CA . ALA A 1 218 ? -11.320 2.400 8.654 1.00 94.88 218 ALA A CA 1
ATOM 1731 C C . ALA A 1 218 ? -11.456 3.784 9.320 1.00 94.88 218 ALA A C 1
ATOM 1733 O O . ALA A 1 218 ? -11.599 3.867 10.538 1.00 94.88 218 ALA A O 1
ATOM 1734 N N . ILE A 1 219 ? -11.527 4.861 8.530 1.00 95.19 219 ILE A N 1
ATOM 1735 C CA . ILE A 1 219 ? -11.811 6.218 9.030 1.00 95.19 219 ILE A CA 1
ATOM 1736 C C . ILE A 1 219 ? -13.195 6.268 9.693 1.00 95.19 219 ILE A C 1
ATOM 1738 O O . ILE A 1 219 ? -13.334 6.761 10.814 1.00 95.19 219 ILE A O 1
ATOM 1742 N N . ALA A 1 220 ? -14.216 5.705 9.041 1.00 96.88 220 ALA A N 1
ATOM 1743 C CA . ALA A 1 220 ? -15.574 5.652 9.575 1.00 96.88 220 ALA A CA 1
ATOM 1744 C C . ALA A 1 220 ? -15.648 4.865 10.892 1.00 96.88 220 ALA A C 1
ATOM 1746 O O . ALA A 1 220 ? -16.350 5.286 11.807 1.00 96.88 220 ALA A O 1
ATOM 1747 N N . LYS A 1 221 ? -14.893 3.765 11.021 1.00 96.31 221 LYS A N 1
ATOM 1748 C CA . LYS A 1 221 ? -14.752 3.005 12.273 1.00 96.31 221 LYS A CA 1
ATOM 1749 C C . LYS A 1 221 ? -14.215 3.877 13.401 1.00 96.31 221 LYS A C 1
ATOM 1751 O O . LYS A 1 221 ? -14.791 3.867 14.485 1.00 96.31 221 LYS A O 1
ATOM 1756 N N . ILE A 1 222 ? -13.148 4.641 13.153 1.00 96.56 222 ILE A N 1
ATOM 1757 C CA . ILE A 1 222 ? -12.554 5.533 14.162 1.00 96.56 222 ILE A CA 1
ATOM 1758 C C . ILE A 1 222 ? -13.569 6.595 14.588 1.00 96.56 222 ILE A C 1
ATOM 1760 O O . ILE A 1 222 ? -13.821 6.756 15.781 1.00 96.56 222 ILE A O 1
ATOM 1764 N N . ALA A 1 223 ? -14.200 7.271 13.624 1.00 97.56 223 ALA A N 1
ATOM 1765 C CA . ALA A 1 223 ? -15.201 8.298 13.901 1.00 97.56 223 ALA A CA 1
ATOM 1766 C C . ALA A 1 223 ? -16.400 7.738 14.685 1.00 97.56 223 ALA A C 1
ATOM 1768 O O . ALA A 1 223 ? -16.816 8.314 15.689 1.00 97.56 223 ALA A O 1
ATOM 1769 N N . PHE A 1 224 ? -16.928 6.584 14.270 1.00 97.06 224 PHE A N 1
ATOM 1770 C CA . PHE A 1 224 ? -18.043 5.924 14.943 1.00 97.06 224 PHE A CA 1
ATOM 1771 C C . PHE A 1 224 ? -17.680 5.493 16.368 1.00 97.06 224 PHE A C 1
ATOM 1773 O O . PHE A 1 224 ? -18.431 5.772 17.303 1.00 97.06 224 PHE A O 1
ATOM 1780 N N . ASN A 1 225 ? -16.513 4.869 16.557 1.00 96.44 225 ASN A N 1
ATOM 1781 C CA . ASN A 1 225 ? -16.044 4.482 17.884 1.00 96.44 225 ASN A CA 1
ATOM 1782 C C . ASN A 1 225 ? -15.841 5.699 18.793 1.00 96.44 225 ASN A C 1
ATOM 1784 O O . ASN A 1 225 ? -16.169 5.638 19.973 1.00 96.44 225 ASN A O 1
ATOM 1788 N N . TYR A 1 226 ? -15.329 6.805 18.256 1.00 96.50 226 TYR A N 1
ATOM 1789 C CA . TYR A 1 226 ? -15.116 8.034 19.016 1.00 96.50 226 TYR A CA 1
ATOM 1790 C C . TYR A 1 226 ? -16.439 8.626 19.506 1.00 96.50 226 TYR A C 1
ATOM 1792 O O . TYR A 1 226 ? -16.584 8.932 20.689 1.00 96.50 226 TYR A O 1
ATOM 1800 N N . LEU A 1 227 ? -17.443 8.696 18.627 1.00 96.25 227 LEU A N 1
ATOM 1801 C CA . LEU A 1 227 ? -18.788 9.137 19.000 1.00 96.25 227 LEU A CA 1
ATOM 1802 C C . LEU A 1 227 ? -19.422 8.219 20.053 1.00 96.25 227 LEU A C 1
ATOM 1804 O O . LEU A 1 227 ? -20.061 8.716 20.981 1.00 96.25 227 LEU A O 1
ATOM 1808 N N . ALA A 1 228 ? -19.225 6.901 19.949 1.00 94.19 228 ALA A N 1
ATOM 1809 C CA . ALA A 1 228 ? -19.702 5.941 20.944 1.00 94.19 228 ALA A CA 1
ATOM 1810 C C . ALA A 1 228 ? -19.014 6.132 22.307 1.00 94.19 228 ALA A C 1
ATOM 1812 O O . ALA A 1 228 ? -19.689 6.140 23.336 1.00 94.19 228 ALA A O 1
ATOM 1813 N N . HIS A 1 229 ? -17.696 6.349 22.309 1.00 94.25 229 HIS A N 1
ATOM 1814 C CA . HIS A 1 229 ? -16.913 6.598 23.519 1.00 94.25 229 HIS A CA 1
ATOM 1815 C C . HIS A 1 229 ? -17.400 7.855 24.244 1.00 94.25 229 HIS A C 1
ATOM 1817 O O . HIS A 1 229 ? -17.713 7.813 25.433 1.00 94.25 229 HIS A O 1
ATOM 1823 N N . ILE A 1 230 ? -17.559 8.953 23.499 1.00 93.56 230 ILE A N 1
ATOM 1824 C CA . ILE A 1 230 ? -18.078 10.206 24.044 1.00 93.56 230 ILE A CA 1
ATOM 1825 C C . ILE A 1 230 ? -19.505 10.008 24.552 1.00 93.56 230 ILE A C 1
ATOM 1827 O O . ILE A 1 230 ? -19.786 10.322 25.702 1.00 93.56 230 ILE A O 1
ATOM 1831 N N . SER A 1 231 ? -20.408 9.440 23.755 1.00 87.94 231 SER A N 1
ATOM 1832 C CA . SER A 1 231 ? -21.813 9.257 24.155 1.00 87.94 231 SER A CA 1
ATOM 1833 C C . SER A 1 231 ? -21.952 8.423 25.431 1.00 87.94 231 SER A C 1
ATOM 1835 O O . SER A 1 231 ? -22.773 8.740 26.287 1.00 87.94 231 SER A O 1
ATOM 1837 N N . ALA A 1 232 ? -21.112 7.400 25.602 1.00 78.00 232 ALA A N 1
ATOM 1838 C CA . ALA A 1 232 ? -21.074 6.611 26.827 1.00 78.00 232 ALA A CA 1
ATOM 1839 C C . ALA A 1 232 ? -20.605 7.426 28.043 1.00 78.00 232 ALA A C 1
ATOM 1841 O O . ALA A 1 232 ? -21.165 7.267 29.125 1.00 78.00 232 ALA A O 1
ATOM 1842 N N . SER A 1 233 ? -19.642 8.338 27.869 1.00 63.62 233 SER A N 1
ATOM 1843 C CA . SER A 1 233 ? -19.227 9.243 28.950 1.00 63.62 233 SER A CA 1
ATOM 1844 C C . SER A 1 233 ? -20.330 10.222 29.377 1.00 63.62 233 SER A C 1
ATOM 1846 O O . SER A 1 233 ? -20.459 10.486 30.570 1.00 63.62 233 SER A O 1
ATOM 1848 N N . TRP A 1 234 ? -21.172 10.696 28.446 1.00 55.47 234 TRP A N 1
ATOM 1849 C CA . TRP A 1 234 ? -22.295 11.595 28.763 1.00 55.47 234 TRP A CA 1
ATOM 1850 C C . TRP A 1 234 ? -23.421 10.894 29.527 1.00 55.47 234 TRP A C 1
ATOM 1852 O O . TRP A 1 234 ? -24.046 11.493 30.397 1.00 55.47 234 TRP A O 1
ATOM 1862 N N . VAL A 1 235 ? -23.693 9.623 29.216 1.00 56.62 235 VAL A N 1
ATOM 1863 C CA . VAL A 1 235 ? -24.742 8.861 29.912 1.00 56.62 235 VAL A CA 1
ATOM 1864 C C . VAL A 1 235 ? -24.353 8.592 31.368 1.00 56.62 235 VAL A C 1
ATOM 1866 O O . VAL A 1 235 ? -25.207 8.685 32.244 1.00 56.62 235 VAL A O 1
ATOM 1869 N N . CYS A 1 236 ? -23.074 8.323 31.646 1.00 47.84 236 CYS A N 1
ATOM 1870 C CA . CYS A 1 236 ? -22.599 8.117 33.016 1.00 47.84 236 CYS A CA 1
ATOM 1871 C C . CYS A 1 236 ? -22.571 9.414 33.843 1.00 47.84 236 CYS A C 1
ATOM 1873 O O . CYS A 1 236 ? -22.881 9.375 35.031 1.00 47.84 236 CYS A O 1
ATOM 1875 N N . SER A 1 237 ? -22.251 10.565 33.240 1.00 41.78 237 SER A N 1
ATOM 1876 C CA . SER A 1 237 ? -22.243 11.849 33.958 1.00 41.78 237 SER A CA 1
ATOM 1877 C C . SER A 1 237 ? -23.645 12.409 34.216 1.00 41.78 237 SER A C 1
ATOM 1879 O O . SER A 1 237 ? -23.856 13.094 35.212 1.00 41.78 237 SER A O 1
ATOM 1881 N N . ALA A 1 238 ? -24.629 12.082 33.374 1.00 40.69 238 ALA A N 1
ATOM 1882 C CA . ALA A 1 238 ? -26.022 12.478 33.583 1.00 40.69 238 ALA A CA 1
ATOM 1883 C C . ALA A 1 238 ? -26.738 11.673 34.686 1.00 40.69 238 ALA A C 1
ATOM 1885 O O . ALA A 1 238 ? -27.774 12.112 35.170 1.00 40.69 238 ALA A O 1
ATOM 1886 N N . SER A 1 239 ? -26.208 10.512 35.093 1.00 41.88 239 SER A N 1
ATOM 1887 C CA . SER A 1 239 ? -26.756 9.710 36.201 1.00 41.88 239 SER A CA 1
ATOM 1888 C C . SER A 1 239 ? -26.256 10.115 37.596 1.00 41.88 239 SER A C 1
ATOM 1890 O O . SER A 1 239 ? -26.662 9.501 38.581 1.00 41.88 239 SER A O 1
ATOM 1892 N N . GLU A 1 240 ? -25.382 11.122 37.688 1.00 39.66 240 GLU A N 1
ATOM 1893 C CA . GLU A 1 240 ? -24.846 11.657 38.953 1.00 39.66 240 GLU A CA 1
ATOM 1894 C C . GLU A 1 240 ? -25.400 13.054 39.315 1.00 39.66 240 GLU A C 1
ATOM 1896 O O . GLU A 1 240 ? -24.936 13.664 40.280 1.00 39.66 240 GLU A O 1
ATOM 1901 N N . ILE A 1 241 ? -26.403 13.549 38.575 1.00 40.22 241 ILE A N 1
ATOM 1902 C CA . ILE A 1 241 ? -27.176 14.770 38.878 1.00 40.22 241 ILE A CA 1
ATOM 1903 C C . ILE A 1 241 ? -28.581 14.364 39.325 1.00 40.22 241 ILE A C 1
ATOM 1905 O O . ILE A 1 241 ? -29.059 14.931 40.333 1.00 40.22 241 ILE A O 1
#